Protein AF-A0AAW2SJV5-F1 (afdb_monomer_lite)

Secondary structure (DSSP, 8-state):
----------------------------PEEEEE-TTS-SSBSSHHHHHHTSPTT--S-EEEEE-SEEEE--EEE-TT--SEEEE-S-TTTEEEEE---SSTTTS-SEEE-SSS-EEES-EEEE---SSSB--SEEE-STTEEEES-EEE-SBS-EEE-SS-EEEES-EEESSS---SSS-----SSEEES-------TT------B-S------SEEE---SSS------B-------------

Foldseek 3Di:
DDDDDDPPPPPPPPDPPPPPPPPPDPQDAAEFEAPCVPPTNHPAPQVVLVPQDFQDDGQHEYEYEFDEHAAQEENDQRRANYEYEYPAAVRAEQEYADFDDLVPQESYEYNHANYEYERYEFEHPNDPDGAHERYEYAYAHYEYENHEQEYAHNRYHDDHYDYYYYNYHYEYAEACDEAEEYAYPDDEHENRADDDDDPPDPDGYEYDNHDYDNPPHYDPDYNDDDPPDDDHPDDDDDPDPPDDD

Structure (mmCIF, N/CA/C/O backbone):
data_AF-A0AAW2SJV5-F1
#
_entry.id   AF-A0AAW2SJV5-F1
#
loop_
_atom_site.group_PDB
_atom_site.id
_atom_site.type_symbol
_atom_site.label_atom_id
_atom_site.label_alt_id
_atom_site.label_comp_id
_atom_site.label_asym_id
_atom_site.label_entity_id
_atom_site.label_seq_id
_atom_site.pdbx_PDB_ins_code
_atom_site.Cartn_x
_atom_site.Cartn_y
_atom_site.Cartn_z
_atom_site.occupancy
_atom_site.B_iso_or_equiv
_atom_site.auth_seq_id
_atom_site.auth_comp_id
_atom_site.auth_asym_id
_atom_site.auth_atom_id
_atom_site.pdbx_PDB_model_num
ATOM 1 N N . MET A 1 1 ? -56.782 -63.439 39.443 1.00 37.75 1 MET A N 1
ATOM 2 C CA . MET A 1 1 ? -56.659 -64.140 38.142 1.00 37.75 1 MET A CA 1
ATOM 3 C C . MET A 1 1 ? -57.902 -63.738 37.358 1.00 37.75 1 MET A C 1
ATOM 5 O O . MET A 1 1 ? -58.973 -63.973 37.881 1.00 37.75 1 MET A O 1
ATOM 9 N N . VAL A 1 2 ? -57.897 -63.020 36.238 1.00 34.94 2 VAL A N 1
ATOM 10 C CA . VAL A 1 2 ? -56.935 -62.831 35.143 1.00 34.94 2 VAL A CA 1
ATOM 11 C C . VAL A 1 2 ? -57.114 -61.409 34.558 1.00 34.94 2 VAL A C 1
ATOM 13 O O . VAL A 1 2 ? -58.190 -60.832 34.660 1.00 34.94 2 VAL A O 1
ATOM 16 N N . LEU A 1 3 ? -56.002 -60.902 34.009 1.00 35.53 3 LEU A N 1
ATOM 17 C CA . LEU A 1 3 ? -55.722 -59.774 33.097 1.00 35.53 3 LEU A CA 1
ATOM 18 C C . LEU A 1 3 ? -56.911 -59.183 32.309 1.00 35.53 3 LEU A C 1
ATOM 20 O O . LEU A 1 3 ? -57.736 -59.928 31.801 1.00 35.53 3 LEU A O 1
ATOM 24 N N . GLY A 1 4 ? -57.012 -57.858 32.144 1.00 34.81 4 GLY A N 1
ATOM 25 C CA . GLY A 1 4 ? -56.318 -57.057 31.107 1.00 34.81 4 GLY A CA 1
ATOM 26 C C . GLY A 1 4 ? -57.398 -56.497 30.154 1.00 34.81 4 GLY A C 1
ATOM 27 O O . GLY A 1 4 ? -58.439 -57.115 30.016 1.00 34.81 4 GLY A O 1
ATOM 28 N N . CYS A 1 5 ? -57.338 -55.349 29.486 1.00 41.97 5 CYS A N 1
ATOM 29 C CA . CYS A 1 5 ? -56.265 -54.460 29.084 1.00 41.97 5 CYS A CA 1
ATOM 30 C C . CYS A 1 5 ? -56.943 -53.104 28.772 1.00 41.97 5 CYS A C 1
ATOM 32 O O . CYS A 1 5 ? -57.784 -53.028 27.878 1.00 41.97 5 CYS A O 1
ATOM 34 N N . GLY A 1 6 ? -56.647 -52.053 29.540 1.00 39.78 6 GLY A N 1
ATOM 35 C CA . GLY A 1 6 ? -57.083 -50.691 29.227 1.00 39.78 6 GLY A CA 1
ATOM 36 C C . GLY A 1 6 ? -56.078 -50.059 28.273 1.00 39.78 6 GLY A C 1
ATOM 37 O O . GLY A 1 6 ? -54.976 -49.712 28.690 1.00 39.78 6 GLY A O 1
ATOM 38 N N . ILE A 1 7 ? -56.431 -49.940 26.995 1.00 46.53 7 ILE A N 1
ATOM 39 C CA . ILE A 1 7 ? -55.611 -49.235 26.007 1.00 46.53 7 ILE A CA 1
ATOM 40 C C . ILE A 1 7 ? -55.822 -47.734 26.229 1.00 46.53 7 ILE A C 1
ATOM 42 O O . ILE A 1 7 ? -56.794 -47.148 25.759 1.00 46.53 7 ILE A O 1
ATOM 46 N N . ILE A 1 8 ? -54.913 -47.114 26.980 1.00 45.34 8 ILE A N 1
ATOM 47 C CA . ILE A 1 8 ? -54.769 -45.659 27.024 1.00 45.34 8 ILE A CA 1
ATOM 48 C C . ILE A 1 8 ? -54.078 -45.261 25.719 1.00 45.34 8 ILE A C 1
ATOM 50 O O . ILE A 1 8 ? -52.882 -45.482 25.539 1.00 45.34 8 ILE A O 1
ATOM 54 N N . ILE A 1 9 ? -54.849 -44.711 24.782 1.00 45.12 9 ILE A N 1
ATOM 55 C CA . ILE A 1 9 ? -54.318 -44.087 23.569 1.00 45.12 9 ILE A CA 1
ATOM 56 C C . ILE A 1 9 ? -53.661 -42.771 24.001 1.00 45.12 9 ILE A C 1
ATOM 58 O O . ILE A 1 9 ? -54.317 -41.737 24.112 1.00 45.12 9 ILE A O 1
ATOM 62 N N . SER A 1 10 ? -52.361 -42.818 24.292 1.00 45.44 10 SER A N 1
ATOM 63 C CA . SER A 1 10 ? -51.537 -41.618 24.445 1.00 45.44 10 SER A CA 1
ATOM 64 C C . SER A 1 10 ? -51.398 -40.940 23.085 1.00 45.44 10 SER A C 1
ATOM 66 O O . SER A 1 10 ? -50.632 -41.378 22.229 1.00 45.44 10 SER A O 1
ATOM 68 N N . VAL A 1 11 ? -52.147 -39.858 22.886 1.00 47.06 11 VAL A N 1
ATOM 69 C CA . VAL A 1 11 ? -51.958 -38.932 21.768 1.00 47.06 11 VAL A CA 1
ATOM 70 C C . VAL A 1 11 ? -50.676 -38.143 22.037 1.00 47.06 11 VAL A C 1
ATOM 72 O O . VAL A 1 11 ? -50.677 -37.157 22.771 1.00 47.06 11 VAL A O 1
ATOM 75 N N . ILE A 1 12 ? -49.557 -38.604 21.478 1.00 52.00 12 ILE A N 1
ATOM 76 C CA . ILE A 1 12 ? -48.306 -37.842 21.455 1.00 52.00 12 ILE A CA 1
ATOM 77 C C . ILE A 1 12 ? -48.473 -36.747 20.399 1.00 52.00 12 ILE A C 1
ATOM 79 O O . ILE A 1 12 ? -48.355 -36.992 19.199 1.00 52.00 12 ILE A O 1
ATOM 83 N N . LEU A 1 13 ? -48.786 -35.533 20.853 1.00 45.81 13 LEU A N 1
ATOM 84 C CA . LEU A 1 13 ? -48.721 -34.327 20.034 1.00 45.81 13 LEU A CA 1
ATOM 85 C C . LEU A 1 13 ? -47.242 -34.031 19.756 1.00 45.81 13 LEU A C 1
ATOM 87 O O . LEU A 1 13 ? -46.521 -33.516 20.610 1.00 45.81 13 LEU A O 1
ATOM 91 N N . LEU A 1 14 ? -46.776 -34.400 18.563 1.00 47.31 14 LEU A N 1
ATOM 92 C CA . LEU A 1 14 ? -45.450 -34.036 18.078 1.00 47.31 14 LEU A CA 1
ATOM 93 C C . LEU A 1 14 ? -45.471 -32.538 17.735 1.00 47.31 14 LEU A C 1
ATOM 95 O O . LEU A 1 14 ? -45.872 -32.141 16.643 1.00 47.31 14 LEU A O 1
ATOM 99 N N . ALA A 1 15 ? -45.092 -31.688 18.688 1.00 51.38 15 ALA A N 1
ATOM 100 C CA . ALA A 1 15 ? -44.845 -30.280 18.413 1.00 51.38 15 ALA A CA 1
ATOM 101 C C . ALA A 1 15 ? -43.591 -30.180 17.532 1.00 51.38 15 ALA A C 1
ATOM 103 O O . ALA A 1 15 ? -42.469 -30.379 17.997 1.00 51.38 15 ALA A O 1
ATOM 104 N N . SER A 1 16 ? -43.780 -29.906 16.242 1.00 55.41 16 SER A N 1
ATOM 105 C CA . SER A 1 16 ? -42.689 -29.574 15.333 1.00 55.41 16 SER A CA 1
ATOM 106 C C . SER A 1 16 ? -42.078 -28.243 15.769 1.00 55.41 16 SER A C 1
ATOM 108 O O . SER A 1 16 ? -42.626 -27.175 15.493 1.00 55.41 16 SER A O 1
ATOM 110 N N . VAL A 1 17 ? -40.945 -28.304 16.467 1.00 56.34 17 VAL A N 1
ATOM 111 C CA . VAL A 1 17 ? -40.096 -27.138 16.700 1.00 56.34 17 VAL A CA 1
ATOM 112 C C . VAL A 1 17 ? -39.496 -26.758 15.350 1.00 56.34 17 VAL A C 1
ATOM 114 O O . VAL A 1 17 ? -38.538 -27.371 14.884 1.00 56.34 17 VAL A O 1
ATOM 117 N N . LEU A 1 18 ? -40.077 -25.749 14.701 1.00 48.81 18 LEU A N 1
ATOM 118 C CA . LEU A 1 18 ? -39.378 -24.987 13.675 1.00 48.81 18 LEU A CA 1
ATOM 119 C C . LEU A 1 18 ? -38.275 -24.214 14.397 1.00 48.81 18 LEU A C 1
ATOM 121 O O . LEU A 1 18 ? -38.478 -23.094 14.863 1.00 48.81 18 LEU A O 1
ATOM 125 N N . ALA A 1 19 ? -37.107 -24.838 14.528 1.00 50.97 19 ALA A N 1
ATOM 126 C CA . ALA A 1 19 ? -35.887 -24.094 14.758 1.00 50.97 19 ALA A CA 1
ATOM 127 C C . ALA A 1 19 ? -35.700 -23.217 13.518 1.00 50.97 19 ALA A C 1
ATOM 129 O O . ALA A 1 19 ? -35.284 -23.692 12.461 1.00 50.97 19 ALA A O 1
ATOM 130 N N . ALA A 1 20 ? -36.072 -21.943 13.632 1.00 48.91 20 ALA A N 1
ATOM 131 C CA . ALA A 1 20 ? -35.577 -20.922 12.735 1.00 48.91 20 ALA A CA 1
ATOM 132 C C . ALA A 1 20 ? -34.058 -20.920 12.916 1.00 48.91 20 ALA A C 1
ATOM 134 O O . ALA A 1 20 ? -33.530 -20.323 13.853 1.00 48.91 20 ALA A O 1
ATOM 135 N N . GLY A 1 21 ? -33.367 -21.684 12.070 1.00 43.72 21 GLY A N 1
ATOM 136 C CA . GLY A 1 21 ? -31.932 -21.586 11.915 1.00 43.72 21 GLY A CA 1
ATOM 137 C C . GLY A 1 21 ? -31.645 -20.151 11.519 1.00 43.72 21 GLY A C 1
ATOM 138 O O . GLY A 1 21 ? -31.869 -19.761 10.374 1.00 43.72 21 GLY A O 1
ATOM 139 N N . GLY A 1 22 ? -31.220 -19.350 12.493 1.00 43.69 22 GLY A N 1
ATOM 140 C CA . GLY A 1 22 ? -30.603 -18.066 12.240 1.00 43.69 22 GLY A CA 1
ATOM 141 C C . GLY A 1 22 ? -29.347 -18.337 11.434 1.00 43.69 22 GLY A C 1
ATOM 142 O O . GLY A 1 22 ? -28.299 -18.632 11.998 1.00 43.69 22 GLY A O 1
ATOM 143 N N . GLY A 1 23 ? -29.470 -18.276 10.110 1.00 42.12 23 GLY A N 1
ATOM 144 C CA . GLY A 1 23 ? -28.345 -18.132 9.203 1.00 42.12 23 GLY A CA 1
ATOM 145 C C . GLY A 1 23 ? -27.742 -16.751 9.414 1.00 42.12 23 GLY A C 1
ATOM 146 O O . GLY A 1 23 ? -27.967 -15.842 8.622 1.00 42.12 23 GLY A O 1
ATOM 147 N N . ALA A 1 24 ? -27.034 -16.581 10.523 1.00 53.72 24 ALA A N 1
ATOM 148 C CA . ALA A 1 24 ? -26.094 -15.501 10.702 1.00 53.72 24 ALA A CA 1
ATOM 149 C C . ALA A 1 24 ? -24.725 -16.054 10.324 1.00 53.72 24 ALA A C 1
ATOM 151 O O . ALA A 1 24 ? -24.052 -16.648 11.155 1.00 53.72 24 ALA A O 1
ATOM 152 N N . ASP A 1 25 ? -24.332 -15.861 9.070 1.00 48.41 25 ASP A N 1
ATOM 153 C CA . ASP A 1 25 ? -22.935 -15.531 8.815 1.00 48.41 25 ASP A CA 1
ATOM 154 C C . ASP A 1 25 ? -22.821 -14.671 7.555 1.00 48.41 25 ASP A C 1
ATOM 156 O O . ASP A 1 25 ? -22.434 -15.099 6.470 1.00 48.41 25 ASP A O 1
ATOM 160 N N . SER A 1 26 ? -23.241 -13.415 7.691 1.00 51.47 26 SER A N 1
ATOM 161 C CA . SER A 1 26 ? -22.604 -12.363 6.913 1.00 51.47 26 SER A CA 1
ATOM 162 C C . SER A 1 26 ? -21.323 -12.050 7.669 1.00 51.47 26 SER A C 1
ATOM 164 O O . SER A 1 26 ? -21.390 -11.290 8.638 1.00 51.47 26 SER A O 1
ATOM 166 N N . SER A 1 27 ? -20.204 -12.656 7.259 1.00 59.97 27 SER A N 1
ATOM 167 C CA . SER A 1 27 ? -18.873 -12.438 7.836 1.00 59.97 27 SER A CA 1
ATOM 168 C C . SER A 1 27 ? -18.599 -10.934 7.907 1.00 59.97 27 SER A C 1
ATOM 170 O O . SER A 1 27 ? -18.229 -10.290 6.918 1.00 59.97 27 SER A O 1
ATOM 172 N N . THR A 1 28 ? -18.893 -10.330 9.051 1.00 79.56 28 THR A N 1
ATOM 173 C CA . THR A 1 28 ? -18.802 -8.885 9.210 1.00 79.56 28 THR A CA 1
ATOM 174 C C . THR A 1 28 ? -17.350 -8.606 9.525 1.00 79.56 28 THR A C 1
ATOM 176 O O . THR A 1 28 ? -16.847 -9.060 10.547 1.00 79.56 28 THR A O 1
ATOM 179 N N . ALA A 1 29 ? -16.656 -7.927 8.613 1.00 85.94 29 ALA A N 1
ATOM 180 C CA . ALA A 1 29 ? -15.250 -7.615 8.808 1.00 85.94 29 ALA A CA 1
ATOM 181 C C . ALA A 1 29 ? -15.039 -6.857 10.131 1.00 85.94 29 ALA A C 1
ATOM 183 O O . ALA A 1 29 ? -15.807 -5.948 10.460 1.00 85.94 29 ALA A O 1
ATOM 184 N N . ILE A 1 30 ? -13.987 -7.213 10.867 1.00 96.12 30 ILE A N 1
ATOM 185 C CA . ILE A 1 30 ? -13.585 -6.539 12.103 1.00 96.12 30 ILE A CA 1
ATOM 186 C C . ILE A 1 30 ? -13.024 -5.168 11.723 1.00 96.12 30 ILE A C 1
ATOM 188 O O . ILE A 1 30 ? -12.028 -5.077 11.007 1.00 96.12 30 ILE A O 1
ATOM 192 N N . LEU A 1 31 ? -13.674 -4.096 12.177 1.00 97.69 31 LEU A N 1
ATOM 193 C CA . LEU A 1 31 ? -13.255 -2.723 11.903 1.00 97.69 31 LEU A CA 1
ATOM 194 C C . LEU A 1 31 ? -12.175 -2.279 12.896 1.00 97.69 31 LEU A C 1
ATOM 196 O O . LEU A 1 31 ? -12.384 -2.358 14.102 1.00 97.69 31 LEU A O 1
ATOM 200 N N . ILE A 1 32 ? -11.071 -1.746 12.373 1.00 98.44 32 ILE A N 1
ATOM 201 C CA . ILE A 1 32 ? -10.038 -1.033 13.132 1.00 98.44 32 ILE A CA 1
ATOM 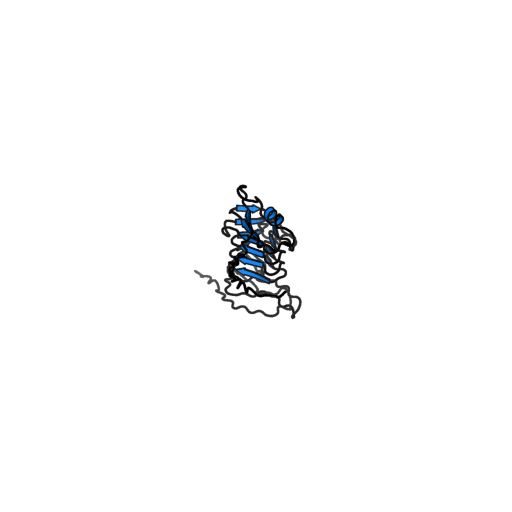202 C C . ILE A 1 32 ? -9.905 0.374 12.547 1.00 98.44 32 ILE A C 1
ATOM 204 O O . ILE A 1 32 ? -9.686 0.532 11.344 1.00 98.44 32 ILE A O 1
ATOM 208 N N . GLU A 1 33 ? -10.020 1.412 13.367 1.00 98.50 33 GLU A N 1
ATOM 209 C CA . GLU A 1 33 ? -9.877 2.803 12.945 1.00 98.50 33 GLU A CA 1
ATOM 210 C C . GLU A 1 33 ? -8.488 3.367 13.282 1.00 98.50 33 GLU A C 1
ATOM 212 O O . GLU A 1 33 ? -8.051 3.382 14.431 1.00 98.50 33 GLU A O 1
ATOM 217 N N . VAL A 1 34 ? -7.810 3.914 12.271 1.00 98.62 34 VAL A N 1
ATOM 218 C CA . VAL A 1 34 ? -6.545 4.640 12.425 1.00 98.62 34 VAL A CA 1
ATOM 219 C C . VAL A 1 34 ? -6.785 6.136 12.262 1.00 98.62 34 VAL A C 1
ATOM 221 O O . VAL A 1 34 ? -7.261 6.601 11.219 1.00 98.62 34 VAL A O 1
ATOM 224 N N . ASN A 1 35 ? -6.421 6.907 13.285 1.00 97.88 35 ASN A N 1
ATOM 225 C CA . ASN A 1 35 ? -6.592 8.352 13.324 1.00 97.88 35 ASN A CA 1
ATOM 226 C C . ASN A 1 35 ? -5.460 9.036 14.111 1.00 97.88 35 ASN A C 1
ATOM 228 O O . ASN A 1 35 ? -5.382 8.930 15.335 1.00 97.88 35 ASN A O 1
ATOM 232 N N . GLN A 1 36 ? -4.624 9.827 13.425 1.00 95.19 36 GLN A N 1
ATOM 233 C CA . GLN A 1 36 ? -3.484 10.531 14.040 1.00 95.19 36 GLN A CA 1
ATOM 234 C C . GLN A 1 36 ? -3.888 11.504 15.165 1.00 95.19 36 GLN A C 1
ATOM 236 O O . GLN A 1 36 ? -3.075 11.782 16.044 1.00 95.19 36 GLN A O 1
ATOM 241 N N . SER A 1 37 ? -5.137 11.994 15.179 1.00 95.12 37 SER A N 1
ATOM 242 C CA . SER A 1 37 ? -5.648 12.861 16.258 1.00 95.12 37 SER A CA 1
ATOM 243 C C . SER A 1 37 ? -5.919 12.119 17.574 1.00 95.12 37 SER A C 1
ATOM 245 O O . SER A 1 37 ? -6.095 12.759 18.607 1.00 95.12 37 SER A O 1
ATOM 247 N N . GLY A 1 38 ? -5.919 10.780 17.562 1.00 91.12 38 GLY A N 1
ATOM 248 C CA . GLY A 1 38 ? -6.182 9.943 18.735 1.00 91.12 38 GLY A CA 1
ATOM 249 C C . GLY A 1 38 ? -7.652 9.600 18.977 1.00 91.12 38 GLY A C 1
ATOM 250 O O . GLY A 1 38 ? -7.942 8.961 19.976 1.00 91.12 38 GLY A O 1
ATOM 251 N N . ASN A 1 39 ? -8.559 9.981 18.073 1.00 93.62 39 ASN A N 1
ATOM 252 C CA . ASN A 1 39 ? -9.988 9.646 18.152 1.00 93.62 39 ASN A CA 1
ATOM 253 C C . ASN A 1 39 ? -10.343 8.319 17.442 1.00 93.62 39 ASN A C 1
ATOM 255 O O . ASN A 1 39 ? -11.464 8.169 16.973 1.00 93.62 39 ASN A O 1
ATOM 259 N N . GLY A 1 40 ? -9.379 7.408 17.294 1.00 95.50 40 GLY A N 1
ATOM 260 C CA . GLY A 1 40 ? -9.553 6.067 16.722 1.00 95.50 40 GLY A CA 1
ATOM 261 C C . GLY A 1 40 ? -8.791 5.037 17.558 1.00 95.50 40 GLY A C 1
ATOM 262 O O . GLY A 1 40 ? -8.144 5.414 18.536 1.00 95.50 40 GLY A O 1
ATOM 263 N N . ASP A 1 41 ? -8.835 3.766 17.167 1.00 98.44 41 ASP A N 1
ATOM 264 C CA . ASP A 1 41 ? -8.193 2.664 17.900 1.00 98.44 41 ASP A CA 1
ATOM 265 C C . ASP A 1 41 ? -6.662 2.802 17.924 1.00 98.44 41 ASP A C 1
ATOM 267 O O . ASP A 1 41 ? -6.018 2.552 18.942 1.00 98.44 41 ASP A O 1
ATOM 271 N N . TYR A 1 42 ? -6.078 3.269 16.814 1.00 98.62 42 TYR A N 1
ATOM 272 C CA . TYR A 1 42 ? -4.637 3.497 16.683 1.00 98.62 42 TYR A CA 1
ATOM 273 C C . TYR A 1 42 ? -4.326 4.868 16.080 1.00 98.62 42 TYR A C 1
ATOM 275 O O . TYR A 1 42 ? -5.090 5.428 15.294 1.00 98.62 42 TYR A O 1
ATOM 283 N N . ARG A 1 43 ? -3.150 5.417 16.408 1.00 98.12 43 ARG A N 1
ATOM 284 C CA . ARG A 1 43 ? -2.632 6.649 15.774 1.00 98.12 43 ARG A CA 1
ATOM 285 C C . ARG A 1 43 ? -1.774 6.377 14.542 1.00 98.12 43 ARG A C 1
ATOM 287 O O . ARG A 1 43 ? -1.662 7.252 13.685 1.00 98.12 43 ARG A O 1
ATOM 294 N N . LYS A 1 44 ? -1.160 5.197 14.488 1.00 98.50 44 LYS A N 1
ATOM 295 C CA . LYS A 1 44 ? -0.249 4.746 13.437 1.00 98.50 44 LYS A CA 1
ATOM 296 C C . LYS A 1 44 ? -0.859 3.586 12.670 1.00 98.50 44 LYS A C 1
ATOM 298 O O . LYS A 1 44 ? -1.624 2.803 13.233 1.00 98.50 44 LYS A O 1
ATOM 303 N N . ILE A 1 45 ? -0.502 3.478 11.397 1.00 98.75 45 ILE A N 1
ATOM 304 C CA . ILE A 1 45 ? -0.973 2.385 10.543 1.00 98.75 45 ILE A CA 1
ATOM 305 C C . ILE A 1 45 ? -0.253 1.088 10.910 1.00 98.75 45 ILE A C 1
ATOM 307 O O . ILE A 1 45 ? -0.903 0.045 10.977 1.00 98.75 45 ILE A O 1
ATOM 311 N N . GLN A 1 46 ? 1.058 1.148 11.172 1.00 98.81 46 GLN A N 1
ATOM 312 C CA . GLN A 1 46 ? 1.814 -0.056 11.520 1.00 98.81 46 GLN A CA 1
ATOM 313 C C . GLN A 1 46 ? 1.295 -0.686 12.818 1.00 98.81 46 GLN A C 1
ATOM 315 O O . GLN A 1 46 ? 1.058 -1.886 12.837 1.00 98.81 46 GLN A O 1
ATOM 320 N N . ASP A 1 47 ? 0.997 0.117 13.845 1.00 98.75 47 ASP A N 1
ATOM 321 C CA . ASP A 1 47 ? 0.463 -0.386 15.120 1.00 98.75 47 ASP A CA 1
ATOM 322 C C . ASP A 1 47 ? -0.869 -1.151 14.930 1.00 98.75 47 ASP A C 1
ATOM 324 O O . ASP A 1 47 ? -1.095 -2.178 15.568 1.00 98.75 47 ASP A O 1
ATOM 328 N N . ALA A 1 48 ? -1.734 -0.695 14.015 1.00 98.75 48 ALA A N 1
ATOM 329 C CA . ALA A 1 48 ? -2.995 -1.372 13.696 1.00 98.75 48 ALA A CA 1
ATOM 330 C C . ALA A 1 48 ? -2.786 -2.713 12.971 1.00 98.75 48 ALA A C 1
ATOM 332 O O . ALA A 1 48 ? -3.509 -3.673 13.222 1.00 98.75 48 ALA A O 1
ATOM 333 N N . ILE A 1 49 ? -1.791 -2.796 12.084 1.00 98.81 49 ILE A N 1
ATOM 334 C CA . ILE A 1 49 ? -1.392 -4.053 11.430 1.00 98.81 49 ILE A CA 1
ATOM 335 C C . ILE A 1 49 ? -0.747 -4.998 12.452 1.00 98.81 49 ILE A C 1
ATOM 337 O O . ILE A 1 49 ? -0.984 -6.209 12.439 1.00 98.81 49 ILE A O 1
ATOM 341 N N . ASP A 1 50 ? 0.061 -4.455 13.359 1.00 98.69 50 ASP A N 1
ATOM 342 C CA . ASP A 1 50 ? 0.763 -5.213 14.388 1.00 98.69 50 ASP A CA 1
ATOM 343 C C . ASP A 1 50 ? -0.204 -5.867 15.377 1.00 98.69 50 ASP A C 1
ATOM 345 O O . ASP A 1 50 ? 0.043 -6.999 15.797 1.00 98.69 50 ASP A O 1
ATOM 349 N N . ALA A 1 51 ? -1.339 -5.220 15.641 1.00 98.31 51 ALA A N 1
ATOM 350 C CA . ALA A 1 51 ? -2.410 -5.736 16.486 1.00 98.31 51 ALA A CA 1
ATOM 351 C C . ALA A 1 51 ? -3.208 -6.905 15.886 1.00 98.31 51 ALA A C 1
ATOM 353 O O . ALA A 1 51 ? -3.847 -7.645 16.635 1.00 98.31 51 ALA A O 1
ATOM 354 N N . VAL A 1 52 ? -3.183 -7.095 14.561 1.00 98.38 52 VAL A N 1
ATOM 355 C CA . VAL A 1 52 ? -3.817 -8.266 13.937 1.00 98.38 52 VAL A CA 1
ATOM 356 C C . VAL A 1 52 ? -3.067 -9.533 14.373 1.00 98.38 52 VAL A C 1
ATOM 358 O O . VAL A 1 52 ? -1.837 -9.564 14.247 1.00 98.38 52 VAL A O 1
ATOM 361 N N . PRO A 1 53 ? -3.758 -10.580 14.868 1.00 97.56 53 PRO A N 1
ATOM 362 C CA . PRO A 1 53 ? -3.109 -11.816 15.296 1.00 97.56 53 PRO A CA 1
ATOM 363 C C . PRO A 1 53 ? -2.327 -12.501 14.169 1.00 97.56 53 PRO A C 1
ATOM 365 O O . PRO A 1 53 ? -2.713 -12.457 13.002 1.00 97.56 53 PRO A O 1
ATOM 368 N N . SER A 1 54 ? -1.241 -13.186 14.522 1.00 97.44 54 SER A N 1
ATOM 369 C CA . SER A 1 54 ? -0.557 -14.099 13.601 1.00 97.44 54 SER A CA 1
ATOM 370 C C . SER A 1 54 ? -1.473 -15.250 13.175 1.00 97.44 54 SER A C 1
ATOM 372 O O . SER A 1 54 ? -2.273 -15.745 13.966 1.00 97.44 54 SER A O 1
ATOM 374 N N . ASN A 1 55 ? -1.304 -15.714 11.938 1.00 96.38 55 ASN A N 1
ATOM 375 C CA . ASN A 1 55 ? -2.150 -16.701 11.260 1.00 96.38 55 ASN A CA 1
ATOM 376 C C . ASN A 1 55 ? -3.634 -16.307 11.223 1.00 96.38 55 ASN A C 1
ATOM 378 O O . ASN A 1 55 ? -4.508 -17.161 11.357 1.00 96.38 55 ASN A O 1
ATOM 382 N N . ASN A 1 56 ? -3.903 -15.009 11.056 1.00 97.06 56 ASN A N 1
ATOM 383 C CA . ASN A 1 56 ? -5.253 -14.465 10.999 1.00 97.06 56 ASN A CA 1
ATOM 384 C C . ASN A 1 56 ? -6.134 -15.192 9.966 1.00 97.06 56 ASN A C 1
ATOM 386 O O . ASN A 1 56 ? -5.698 -15.467 8.850 1.00 97.06 56 ASN A O 1
ATOM 390 N N . SER A 1 57 ? -7.390 -15.445 10.322 1.00 95.69 57 SER A N 1
ATOM 391 C CA . SER A 1 57 ? -8.417 -15.987 9.421 1.00 95.69 57 SER A CA 1
ATOM 392 C C . SER A 1 57 ? -9.642 -15.083 9.299 1.00 95.69 57 SER A C 1
ATOM 394 O O . SER A 1 57 ? -10.515 -15.354 8.478 1.00 95.69 57 SER A O 1
ATOM 396 N N . ASP A 1 58 ? -9.707 -14.011 10.091 1.00 96.44 58 ASP A N 1
ATOM 397 C CA . ASP A 1 58 ? -10.821 -13.070 10.084 1.00 96.44 58 ASP A CA 1
ATOM 398 C C . ASP A 1 58 ? -10.601 -11.972 9.043 1.00 96.44 58 ASP A C 1
ATOM 400 O O . ASP A 1 58 ? -9.482 -11.521 8.800 1.00 96.44 58 ASP A O 1
ATOM 404 N N . HIS A 1 59 ? -11.675 -11.468 8.442 1.00 96.38 59 HIS A N 1
ATOM 405 C CA . HIS A 1 59 ? -11.568 -10.293 7.583 1.00 96.38 59 HIS A CA 1
ATOM 406 C C . HIS A 1 59 ? -11.352 -9.041 8.436 1.00 96.38 59 HIS A C 1
ATOM 408 O O . HIS A 1 59 ? -12.271 -8.591 9.117 1.00 96.38 59 HIS A O 1
ATOM 414 N N . ILE A 1 60 ? -10.161 -8.446 8.367 1.00 98.44 60 ILE A N 1
ATOM 415 C CA . 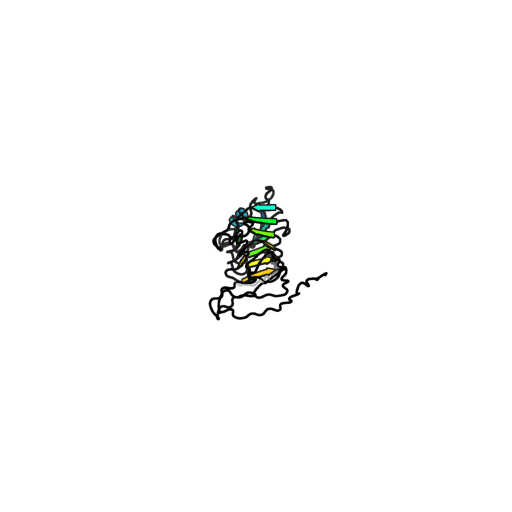ILE A 1 60 ? -9.840 -7.210 9.090 1.00 98.44 60 ILE A CA 1
ATOM 416 C C . ILE A 1 60 ? -9.975 -6.023 8.144 1.00 98.44 60 ILE A C 1
ATOM 418 O O . ILE A 1 60 ? -9.343 -5.973 7.088 1.00 98.44 60 ILE A O 1
ATOM 422 N N . PHE A 1 61 ? -10.770 -5.033 8.528 1.00 98.44 61 PHE A N 1
ATOM 423 C CA . PHE A 1 61 ? -10.943 -3.790 7.794 1.00 98.44 61 PHE A CA 1
ATOM 424 C C . PHE A 1 61 ? -10.319 -2.626 8.567 1.00 98.44 61 PHE A C 1
ATOM 426 O O . PHE A 1 61 ? -10.898 -2.111 9.519 1.00 98.44 61 PHE A O 1
ATOM 433 N N . ILE A 1 62 ? -9.144 -2.177 8.133 1.00 98.69 62 ILE A N 1
ATOM 434 C CA . ILE A 1 62 ? -8.431 -1.043 8.722 1.00 98.69 62 ILE A CA 1
ATOM 435 C C . ILE A 1 62 ? -8.829 0.239 7.978 1.00 98.69 62 ILE A C 1
ATOM 437 O O . ILE A 1 62 ? -8.424 0.465 6.833 1.00 98.69 62 ILE A O 1
ATOM 441 N N . LEU A 1 63 ? -9.625 1.094 8.621 1.00 98.50 63 LEU A N 1
ATOM 442 C CA . LEU A 1 63 ? -10.038 2.398 8.106 1.00 98.50 63 LEU A CA 1
ATOM 443 C C . LEU A 1 63 ? -9.056 3.489 8.540 1.00 98.50 63 LEU A C 1
ATOM 445 O O . LEU A 1 63 ? -8.984 3.851 9.710 1.00 98.50 63 LEU A O 1
ATOM 449 N N . VAL A 1 64 ? -8.362 4.090 7.579 1.00 98.69 64 VAL A N 1
ATOM 450 C CA . VAL A 1 64 ? -7.376 5.147 7.815 1.00 98.69 64 VAL A CA 1
ATOM 451 C C . VAL A 1 64 ? -7.977 6.516 7.504 1.00 98.69 64 VAL A C 1
ATOM 453 O O . VAL A 1 64 ? -8.302 6.838 6.350 1.00 98.69 64 VAL A O 1
ATOM 456 N N . LYS A 1 65 ? -8.108 7.362 8.529 1.00 98.12 65 LYS A N 1
ATOM 457 C CA . LYS A 1 65 ? -8.612 8.735 8.375 1.00 98.12 65 LYS A CA 1
ATOM 458 C C . LYS A 1 65 ? -7.665 9.602 7.531 1.00 98.12 65 LYS A C 1
ATOM 460 O O . LYS A 1 65 ? -6.479 9.283 7.417 1.00 98.12 65 LYS A O 1
ATOM 465 N N . PRO A 1 66 ? -8.167 10.700 6.928 1.00 98.25 66 PRO A N 1
ATOM 466 C CA . PRO A 1 66 ? -7.332 11.666 6.218 1.00 98.25 66 PRO A CA 1
ATOM 467 C C . PRO A 1 66 ? -6.117 12.107 7.038 1.00 98.25 66 PRO A C 1
ATOM 469 O O . PRO A 1 66 ? -6.254 12.424 8.216 1.00 98.25 66 PRO A O 1
ATOM 472 N N . GLY A 1 67 ? -4.952 12.157 6.404 1.00 97.50 67 GLY A N 1
ATOM 473 C CA . GLY A 1 67 ? -3.693 12.479 7.062 1.00 97.50 67 GLY A CA 1
ATOM 474 C C . GLY A 1 67 ? -2.479 12.134 6.206 1.00 97.50 67 GLY A C 1
ATOM 475 O O . GLY A 1 67 ? -2.595 11.476 5.164 1.00 97.50 67 GLY A O 1
ATOM 476 N N . VAL A 1 68 ? -1.317 12.594 6.668 1.00 98.06 68 VAL A N 1
ATOM 477 C CA . VAL A 1 68 ? -0.007 12.222 6.125 1.00 98.06 68 VAL A CA 1
ATOM 478 C C . VAL A 1 68 ? 0.696 11.361 7.168 1.00 98.06 68 VAL A C 1
ATOM 480 O O . VAL A 1 68 ? 1.100 11.834 8.231 1.00 98.06 68 VAL A O 1
ATOM 483 N N . TYR A 1 69 ? 0.833 10.085 6.846 1.00 98.38 69 TYR A N 1
ATOM 484 C CA . TYR A 1 69 ? 1.408 9.046 7.684 1.00 98.38 69 TYR A CA 1
ATOM 485 C C . TYR A 1 69 ? 2.851 8.825 7.242 1.00 98.38 69 TYR A C 1
ATOM 487 O O . TYR A 1 69 ? 3.108 8.199 6.212 1.00 98.38 69 TYR A O 1
ATOM 495 N N . LYS A 1 70 ? 3.800 9.405 7.986 1.00 98.38 70 LYS A N 1
ATOM 496 C CA . LYS A 1 70 ? 5.235 9.231 7.732 1.00 98.38 70 LYS A CA 1
ATOM 497 C C . LYS A 1 70 ? 5.726 7.949 8.406 1.00 98.38 70 LYS A C 1
ATOM 499 O O . LYS A 1 70 ? 6.266 7.996 9.508 1.00 98.38 70 LYS A O 1
ATOM 504 N N . GLU A 1 71 ? 5.481 6.817 7.759 1.00 98.06 71 GLU A N 1
ATOM 505 C CA . GLU A 1 71 ? 5.711 5.471 8.292 1.00 98.06 71 GLU A CA 1
ATOM 506 C C . GLU A 1 71 ? 6.248 4.549 7.188 1.00 98.06 71 GLU A C 1
ATOM 508 O O . GLU A 1 71 ? 5.826 4.660 6.034 1.00 98.06 71 GLU A O 1
ATOM 513 N N . LYS A 1 72 ? 7.139 3.615 7.547 1.00 97.44 72 LYS A N 1
ATOM 514 C CA . LYS A 1 72 ? 7.386 2.418 6.732 1.00 97.44 72 LYS A CA 1
ATOM 515 C C . LYS A 1 72 ? 6.399 1.347 7.157 1.00 97.44 72 LYS A C 1
ATOM 517 O O . LYS A 1 72 ? 6.326 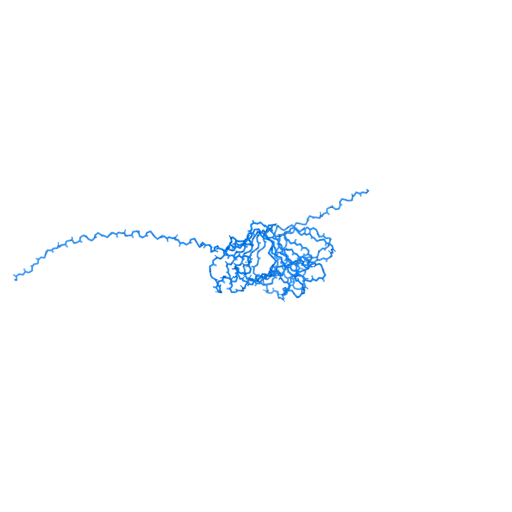1.035 8.342 1.00 97.44 72 LYS A O 1
ATOM 522 N N . ILE A 1 73 ? 5.673 0.800 6.192 1.00 98.69 73 ILE A N 1
ATOM 523 C CA . ILE A 1 73 ? 4.637 -0.196 6.438 1.00 98.69 73 ILE A CA 1
ATOM 524 C C . ILE A 1 73 ? 5.107 -1.564 5.966 1.00 98.69 73 ILE A C 1
ATOM 526 O O . ILE A 1 73 ? 5.562 -1.722 4.831 1.00 98.69 73 ILE A O 1
ATOM 530 N N . VAL A 1 74 ? 4.941 -2.567 6.818 1.00 98.69 74 VAL A N 1
ATOM 531 C CA . VAL A 1 74 ? 5.073 -3.978 6.464 1.00 98.69 74 VAL A CA 1
ATOM 532 C C . VAL A 1 74 ? 3.794 -4.681 6.888 1.00 98.69 74 VAL A C 1
ATOM 534 O O . VAL A 1 74 ? 3.394 -4.586 8.045 1.00 98.69 74 VAL A O 1
ATOM 537 N N . VAL A 1 75 ? 3.167 -5.397 5.956 1.00 98.75 75 VAL A N 1
ATOM 538 C CA . VAL A 1 75 ? 2.094 -6.357 6.242 1.00 98.75 75 VAL A CA 1
ATOM 539 C C . VAL A 1 75 ? 2.727 -7.752 6.227 1.00 98.75 75 VAL A C 1
ATOM 541 O O . VAL A 1 75 ? 3.018 -8.258 5.135 1.00 98.75 75 VAL A O 1
ATOM 544 N N . PRO A 1 76 ? 3.012 -8.343 7.404 1.00 98.56 76 PRO A N 1
ATOM 545 C CA . PRO A 1 76 ? 3.685 -9.634 7.537 1.00 98.56 76 PRO A CA 1
ATOM 546 C C . PRO A 1 76 ? 2.943 -10.779 6.845 1.00 98.56 76 PRO A C 1
ATOM 548 O O . PRO A 1 76 ? 1.721 -10.771 6.762 1.00 98.56 76 PRO A O 1
ATOM 551 N N . ALA A 1 77 ? 3.677 -11.787 6.370 1.00 98.19 77 ALA A N 1
ATOM 552 C CA . ALA A 1 77 ? 3.108 -12.897 5.598 1.00 98.19 77 ALA A CA 1
ATOM 553 C C . ALA A 1 77 ? 2.068 -13.730 6.372 1.00 98.19 77 ALA A C 1
ATOM 555 O O . ALA A 1 77 ? 1.163 -14.299 5.765 1.00 98.19 77 ALA A O 1
ATOM 556 N N . ASP A 1 78 ? 2.186 -13.779 7.697 1.00 98.06 78 ASP A N 1
ATOM 557 C CA . ASP A 1 78 ? 1.294 -14.483 8.618 1.00 98.06 78 ASP A CA 1
ATOM 558 C C . ASP A 1 78 ? 0.035 -13.678 8.983 1.00 98.06 78 ASP A C 1
ATOM 560 O O . ASP A 1 78 ? -0.730 -14.111 9.837 1.00 98.06 78 ASP A O 1
ATOM 564 N N . LYS A 1 79 ? -0.223 -12.530 8.343 1.00 98.31 79 LYS A N 1
ATOM 565 C CA . LYS A 1 79 ? -1.406 -11.691 8.604 1.00 98.31 79 LYS A CA 1
ATOM 566 C C . LYS A 1 79 ? -2.274 -11.495 7.351 1.00 98.31 79 LYS A C 1
ATOM 568 O O . LYS A 1 79 ? -2.375 -10.372 6.850 1.00 98.31 79 LYS A O 1
ATOM 573 N N . PRO A 1 80 ? -2.867 -12.570 6.795 1.00 97.94 80 PRO A N 1
ATOM 574 C CA . PRO A 1 80 ? -3.725 -12.470 5.617 1.00 97.94 80 PRO A CA 1
ATOM 575 C C . PRO A 1 80 ? -5.077 -11.816 5.941 1.00 97.94 80 PRO A C 1
ATOM 577 O O . PRO A 1 80 ? -5.376 -11.515 7.096 1.00 97.94 80 PRO A O 1
ATOM 580 N N . PHE A 1 81 ? -5.898 -11.598 4.909 1.00 97.69 81 PHE A N 1
ATOM 581 C CA . PHE A 1 81 ? -7.274 -11.077 5.007 1.00 97.69 81 PHE A CA 1
ATOM 582 C C . PHE A 1 81 ? -7.410 -9.647 5.559 1.00 97.69 81 PHE A C 1
ATOM 584 O O . PHE A 1 81 ? -8.460 -9.266 6.081 1.00 97.69 81 PHE A O 1
ATOM 591 N N . ILE A 1 82 ? -6.374 -8.819 5.392 1.00 98.69 82 ILE A N 1
ATOM 592 C CA . ILE A 1 82 ? -6.400 -7.398 5.760 1.00 98.69 82 ILE A CA 1
ATOM 593 C C . ILE A 1 82 ? -6.830 -6.541 4.563 1.00 98.69 82 ILE A C 1
ATOM 595 O O . ILE A 1 82 ? -6.210 -6.556 3.499 1.00 98.69 82 ILE A O 1
ATOM 599 N N . THR A 1 83 ? -7.846 -5.707 4.770 1.00 98.50 83 THR A N 1
ATOM 600 C CA . THR A 1 83 ? -8.181 -4.575 3.903 1.00 98.50 83 THR A CA 1
ATOM 601 C C . THR A 1 83 ? -7.756 -3.268 4.562 1.00 98.50 83 THR A C 1
ATOM 603 O O . THR A 1 83 ? -8.322 -2.874 5.575 1.00 98.50 83 THR A O 1
ATOM 606 N N . LEU A 1 84 ? -6.813 -2.549 3.956 1.00 98.69 84 LEU A N 1
ATOM 607 C CA . LEU A 1 84 ? -6.409 -1.203 4.350 1.00 98.69 84 LEU A CA 1
ATOM 608 C C . LEU A 1 84 ? -7.104 -0.161 3.464 1.00 98.69 84 LEU A C 1
ATOM 610 O O . LEU A 1 84 ? -6.823 -0.034 2.270 1.00 98.69 84 LEU A O 1
ATOM 614 N N . SER A 1 85 ? -8.014 0.616 4.039 1.00 98.38 85 SER A N 1
ATOM 615 C CA . SER A 1 85 ? -8.818 1.591 3.305 1.00 98.38 85 SER A CA 1
ATOM 616 C C . SER A 1 85 ? -8.553 3.002 3.801 1.00 98.38 85 SER A C 1
ATOM 618 O O . SER A 1 85 ? -8.875 3.340 4.935 1.00 98.38 85 SER A O 1
ATOM 620 N N . GLY A 1 86 ? -8.069 3.870 2.917 1.00 97.69 86 GLY A N 1
ATOM 621 C CA . GLY A 1 86 ? -8.207 5.309 3.111 1.00 97.69 86 GLY A CA 1
ATOM 622 C C . GLY A 1 86 ? -9.649 5.769 2.878 1.00 97.69 86 GLY A C 1
ATOM 623 O O . GLY A 1 86 ? -10.553 4.974 2.597 1.00 97.69 86 GLY A O 1
ATOM 624 N N . THR A 1 87 ? -9.860 7.081 2.954 1.00 90.62 87 THR A N 1
ATOM 625 C CA . THR A 1 87 ? -11.154 7.708 2.618 1.00 90.62 87 THR A CA 1
ATOM 626 C C . THR A 1 87 ? -11.188 8.223 1.182 1.00 90.62 87 THR A C 1
ATOM 628 O O . THR A 1 87 ? -12.202 8.100 0.497 1.00 90.62 87 THR A O 1
ATOM 631 N N . LYS A 1 88 ? -10.074 8.804 0.717 1.00 89.19 88 LYS A N 1
ATOM 632 C CA . LYS A 1 88 ? -9.826 9.255 -0.659 1.00 89.19 88 LYS A CA 1
ATOM 633 C C . LYS A 1 88 ? -8.324 9.235 -0.920 1.00 89.19 88 LYS A C 1
ATOM 635 O O . LYS A 1 88 ? -7.543 9.660 -0.067 1.00 89.19 88 LYS A O 1
ATOM 640 N N . ALA A 1 89 ? -7.929 8.864 -2.138 1.00 81.19 89 ALA A N 1
ATOM 641 C CA . ALA A 1 89 ? -6.519 8.693 -2.485 1.00 81.19 89 ALA A CA 1
ATOM 642 C C . ALA A 1 89 ? -5.662 9.940 -2.211 1.00 81.19 89 ALA A C 1
ATOM 644 O O . ALA A 1 89 ? -4.549 9.827 -1.722 1.00 81.19 89 ALA A O 1
ATOM 645 N N . ASN A 1 90 ? -6.181 11.143 -2.472 1.00 87.81 90 ASN A N 1
ATOM 646 C CA . ASN A 1 90 ? -5.470 12.408 -2.244 1.00 87.81 90 ASN A CA 1
ATOM 647 C C . ASN A 1 90 ? -5.597 12.969 -0.814 1.00 87.81 90 ASN A C 1
ATOM 649 O O . ASN A 1 90 ? -5.181 14.102 -0.577 1.00 87.81 90 ASN A O 1
ATOM 653 N N . LYS A 1 91 ? -6.225 12.236 0.110 1.00 94.56 91 LYS A N 1
ATOM 654 C CA . LYS A 1 91 ? -6.445 12.663 1.501 1.00 94.56 91 LYS A CA 1
ATOM 655 C C . LYS A 1 91 ? -5.757 11.763 2.519 1.00 94.56 91 LYS A C 1
ATOM 657 O O . LYS A 1 91 ? -5.451 12.246 3.600 1.00 94.56 91 LYS A O 1
ATOM 662 N N . THR A 1 92 ? -5.503 10.505 2.176 1.00 97.50 92 THR A N 1
ATOM 663 C CA . THR A 1 92 ? -4.766 9.556 3.014 1.00 97.50 92 THR A CA 1
ATOM 664 C C . THR A 1 92 ? -3.455 9.214 2.314 1.00 97.50 92 THR A C 1
ATOM 666 O O . THR A 1 92 ? -3.479 8.546 1.280 1.00 97.50 92 THR A O 1
ATOM 669 N N . ILE A 1 93 ? -2.329 9.707 2.832 1.00 97.69 93 ILE A N 1
ATOM 670 C CA . ILE A 1 93 ? -1.004 9.575 2.208 1.00 97.69 93 ILE A CA 1
ATOM 671 C C . ILE A 1 93 ? -0.069 8.848 3.168 1.00 97.69 93 ILE A C 1
ATOM 673 O O . ILE A 1 93 ? 0.171 9.334 4.267 1.00 97.69 93 ILE A O 1
ATOM 677 N N . ILE A 1 94 ? 0.483 7.721 2.736 1.00 98.50 94 ILE A N 1
ATOM 678 C CA . ILE A 1 94 ? 1.548 6.979 3.413 1.00 98.50 94 ILE A CA 1
ATOM 679 C C . ILE A 1 94 ? 2.854 7.349 2.720 1.00 98.50 94 ILE A C 1
ATOM 681 O O . ILE A 1 94 ? 2.959 7.195 1.502 1.00 98.50 94 ILE A O 1
ATOM 685 N N . THR A 1 95 ? 3.824 7.875 3.464 1.00 98.12 95 THR 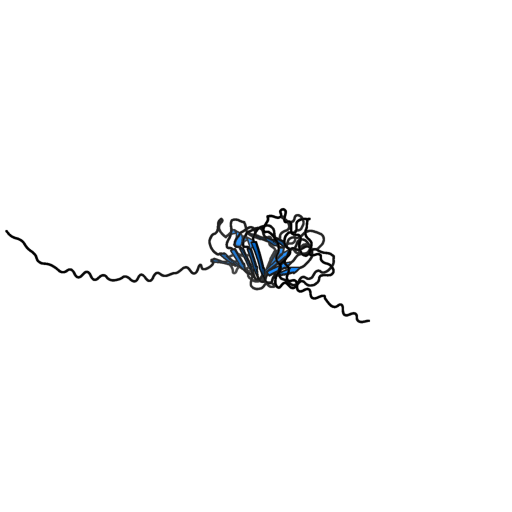A N 1
ATOM 686 C CA . THR A 1 95 ? 5.062 8.408 2.890 1.00 98.12 95 THR A CA 1
ATOM 687 C C . THR A 1 95 ? 6.302 7.981 3.655 1.00 98.12 95 THR A C 1
ATOM 689 O O . THR A 1 95 ? 6.369 8.082 4.878 1.00 98.12 95 THR A O 1
ATOM 692 N N . TRP A 1 96 ? 7.339 7.625 2.907 1.00 97.88 96 TRP A N 1
ATOM 693 C CA . TRP A 1 96 ? 8.704 7.514 3.410 1.00 97.88 96 TRP A CA 1
ATOM 694 C C . TRP A 1 96 ? 9.692 8.080 2.381 1.00 97.88 96 TRP A C 1
ATOM 696 O O . TRP A 1 96 ? 9.263 8.689 1.400 1.00 97.88 96 TRP A O 1
ATOM 706 N N . SER A 1 97 ? 10.997 7.975 2.624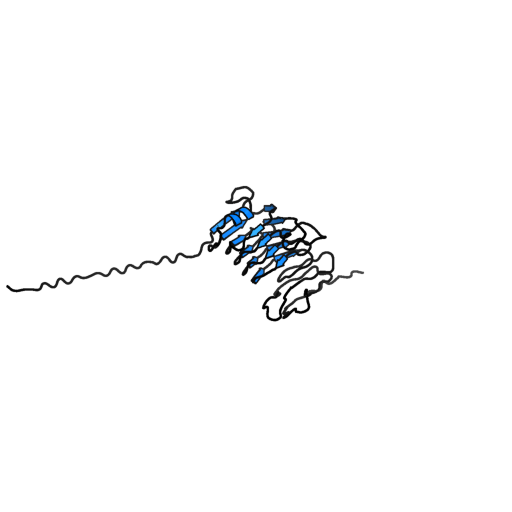 1.00 95.88 97 SER A N 1
ATOM 707 C CA . SER A 1 97 ? 12.032 8.554 1.756 1.00 95.88 97 SER A CA 1
ATOM 708 C C . SER A 1 97 ? 13.349 7.774 1.821 1.00 95.88 97 SER A C 1
ATOM 710 O O . SER A 1 97 ? 14.404 8.385 1.961 1.00 95.88 97 SER A O 1
ATOM 712 N N . ASP A 1 98 ? 13.288 6.442 1.778 1.00 94.44 98 ASP A N 1
ATOM 713 C CA . ASP A 1 98 ? 14.491 5.599 1.707 1.00 94.44 98 ASP A CA 1
ATOM 714 C C . ASP A 1 98 ? 14.866 5.311 0.254 1.00 94.44 98 ASP A C 1
ATOM 716 O O . ASP A 1 98 ? 14.008 5.256 -0.629 1.00 94.44 98 ASP A O 1
ATOM 720 N N . SER A 1 99 ? 16.148 5.059 0.021 1.00 92.25 99 SER A N 1
ATOM 721 C CA . SER A 1 99 ? 16.678 4.585 -1.254 1.00 92.25 99 SER A CA 1
ATOM 722 C C . SER A 1 99 ? 17.728 3.504 -1.045 1.00 92.25 99 SER A C 1
ATOM 724 O O . SER A 1 99 ? 18.138 3.240 0.085 1.00 92.25 99 SER A O 1
ATOM 726 N N . GLY A 1 100 ? 18.155 2.870 -2.134 1.00 87.44 100 GLY A N 1
ATOM 727 C CA . GLY A 1 100 ? 19.176 1.827 -2.112 1.00 87.44 100 GLY A CA 1
ATOM 728 C C . GLY A 1 100 ? 18.612 0.499 -2.588 1.00 87.44 100 GLY A C 1
ATOM 729 O O . GLY A 1 100 ? 17.968 0.436 -3.635 1.00 87.44 100 GLY A O 1
ATOM 730 N N . GLU A 1 101 ? 18.862 -0.576 -1.846 1.00 86.44 101 GLU A N 1
ATOM 731 C CA . GLU A 1 101 ? 18.439 -1.909 -2.265 1.00 86.44 101 GLU A CA 1
ATOM 732 C C . GLU A 1 101 ? 16.912 -2.023 -2.385 1.00 86.44 101 GLU A C 1
ATOM 734 O O . GLU A 1 101 ? 16.139 -1.496 -1.579 1.00 86.44 101 GLU A O 1
ATOM 739 N N . ILE A 1 102 ? 16.453 -2.740 -3.413 1.00 77.75 102 ILE A N 1
ATOM 740 C CA . ILE A 1 102 ? 15.026 -2.823 -3.787 1.00 77.75 102 ILE A CA 1
ATOM 741 C C . ILE A 1 102 ? 14.156 -3.506 -2.722 1.00 77.75 102 ILE A C 1
ATOM 743 O O . ILE A 1 102 ? 12.941 -3.328 -2.694 1.00 77.75 102 ILE A O 1
ATOM 747 N N . PHE A 1 103 ? 14.773 -4.280 -1.828 1.00 85.50 103 PHE A N 1
ATOM 748 C CA . PHE A 1 103 ? 14.092 -4.943 -0.718 1.00 85.50 103 PHE A CA 1
ATOM 749 C C . PHE A 1 103 ? 14.112 -4.132 0.582 1.00 85.50 103 PHE A C 1
ATOM 751 O O . PHE A 1 103 ? 13.341 -4.446 1.487 1.00 85.50 103 PHE A O 1
ATOM 758 N N . GLU A 1 104 ? 14.935 -3.085 0.657 1.00 89.25 104 GLU A N 1
ATOM 759 C CA . GLU A 1 104 ? 15.111 -2.245 1.848 1.00 89.25 104 GLU A CA 1
ATOM 760 C C . GLU A 1 104 ? 14.469 -0.863 1.685 1.00 89.25 104 GLU A C 1
ATOM 762 O O . GLU A 1 104 ? 13.883 -0.332 2.627 1.00 89.25 104 GLU A O 1
ATOM 767 N N . SER A 1 105 ? 14.502 -0.309 0.472 1.00 92.19 105 SER A N 1
ATOM 768 C CA . SER A 1 105 ? 13.886 0.974 0.118 1.00 92.19 105 SER A CA 1
ATOM 769 C C . SER A 1 105 ? 12.342 1.049 0.101 1.00 92.19 105 SER A C 1
ATOM 771 O O . SER A 1 105 ? 11.851 2.181 0.089 1.00 92.19 105 SER A O 1
ATOM 773 N N . PRO A 1 106 ? 11.536 -0.045 0.129 1.00 95.31 106 PRO A N 1
ATOM 774 C CA . PRO A 1 106 ? 10.079 0.071 0.099 1.00 95.31 106 PRO A CA 1
ATOM 775 C C . PRO A 1 106 ? 9.496 0.936 1.224 1.00 95.31 106 PRO A C 1
ATOM 777 O O . PRO A 1 106 ? 9.752 0.700 2.406 1.00 95.31 106 PRO A O 1
ATOM 780 N N . THR A 1 107 ? 8.630 1.888 0.862 1.00 98.12 107 THR A N 1
ATOM 781 C CA . THR A 1 107 ? 7.755 2.579 1.831 1.00 98.12 107 THR A CA 1
ATOM 782 C C . THR A 1 107 ? 6.692 1.629 2.382 1.00 98.12 107 THR A C 1
ATOM 784 O O . THR A 1 107 ? 6.380 1.671 3.568 1.00 98.12 107 THR A O 1
ATOM 787 N N . PHE A 1 108 ? 6.145 0.762 1.530 1.00 98.44 108 PHE A N 1
ATOM 788 C CA . PHE A 1 108 ? 5.111 -0.200 1.891 1.00 98.44 108 PHE A CA 1
ATOM 789 C C . PHE A 1 108 ? 5.474 -1.574 1.319 1.00 98.44 108 PHE A C 1
ATOM 791 O O . PHE A 1 108 ? 5.601 -1.720 0.107 1.00 98.44 108 PHE A O 1
ATOM 798 N N . SER A 1 109 ? 5.616 -2.589 2.171 1.00 98.31 109 SER A N 1
ATOM 799 C CA . SER A 1 109 ? 5.751 -3.994 1.768 1.00 98.31 109 SER A CA 1
ATOM 800 C C . SER A 1 109 ? 4.520 -4.817 2.151 1.00 98.31 109 SER A C 1
ATOM 802 O O . SER A 1 109 ? 4.191 -4.935 3.328 1.00 98.31 109 SER A O 1
ATOM 804 N N . VAL A 1 110 ? 3.864 -5.426 1.165 1.00 98.31 110 VAL A N 1
ATOM 805 C CA . VAL A 1 110 ? 2.764 -6.381 1.360 1.00 98.31 110 VAL A CA 1
ATOM 806 C C . VAL A 1 110 ? 3.299 -7.792 1.150 1.00 98.31 110 VAL A C 1
ATOM 808 O O . VAL A 1 110 ? 3.564 -8.203 0.018 1.00 98.31 110 VAL A O 1
ATOM 811 N N . LEU A 1 111 ? 3.486 -8.522 2.248 1.00 98.19 111 LEU A N 1
ATOM 812 C CA . LEU A 1 111 ? 3.955 -9.911 2.235 1.00 98.19 111 LEU A CA 1
ATOM 813 C C . LEU A 1 111 ? 2.805 -10.905 2.476 1.00 98.19 111 LEU A C 1
ATOM 815 O O . LEU A 1 111 ? 2.919 -12.066 2.089 1.00 98.19 111 LEU A O 1
ATOM 819 N N . ALA A 1 112 ? 1.711 -10.453 3.097 1.00 98.00 112 ALA A N 1
ATOM 820 C CA . ALA A 1 112 ? 0.492 -11.230 3.318 1.00 98.00 112 ALA A CA 1
ATOM 821 C C . ALA A 1 112 ? -0.271 -11.538 2.029 1.00 98.00 112 ALA A C 1
ATOM 823 O O . ALA A 1 112 ? -0.381 -10.693 1.139 1.00 98.00 112 ALA A O 1
ATOM 824 N N . SER A 1 113 ? -0.868 -12.730 1.987 1.00 96.75 113 SER A N 1
ATOM 825 C CA . SER A 1 113 ? -1.866 -13.079 0.971 1.00 96.75 113 SER A CA 1
ATOM 826 C C . SER A 1 113 ? -3.245 -12.505 1.323 1.00 96.75 113 SER A C 1
ATOM 828 O O . SER A 1 113 ? -3.488 -12.133 2.470 1.00 96.75 113 SER A O 1
ATOM 830 N N . ASP A 1 114 ? -4.152 -12.432 0.348 1.00 96.62 114 ASP A N 1
ATOM 831 C CA . ASP A 1 114 ? -5.532 -11.944 0.539 1.00 96.62 114 ASP A CA 1
ATOM 832 C C . ASP A 1 114 ? -5.605 -10.508 1.091 1.00 96.62 114 ASP A C 1
ATOM 834 O O . ASP A 1 114 ? -6.473 -10.159 1.892 1.00 96.62 114 ASP A O 1
ATOM 838 N N . PHE A 1 115 ? -4.661 -9.668 0.668 1.00 98.44 115 PHE A N 1
ATOM 839 C CA . PHE A 1 115 ? -4.576 -8.270 1.071 1.00 98.44 115 PHE A CA 1
ATOM 840 C C . PHE A 1 115 ? -5.308 -7.352 0.088 1.00 98.44 115 PHE A C 1
ATOM 842 O O . PHE A 1 115 ? -5.223 -7.523 -1.130 1.00 98.44 115 PHE A O 1
ATOM 849 N N . MET A 1 116 ? -5.950 -6.300 0.593 1.00 97.75 116 MET A N 1
ATOM 850 C CA . MET A 1 116 ? -6.473 -5.221 -0.242 1.00 97.75 116 MET A CA 1
ATOM 851 C C . MET A 1 116 ? -6.049 -3.851 0.282 1.00 97.75 116 MET A C 1
ATOM 853 O O . MET A 1 116 ? -6.249 -3.547 1.451 1.00 97.75 116 MET A O 1
ATOM 857 N N . ALA A 1 117 ? -5.570 -2.971 -0.595 1.00 98.00 117 ALA A N 1
ATOM 858 C CA . ALA A 1 117 ? -5.469 -1.542 -0.315 1.00 98.00 117 ALA A CA 1
ATOM 859 C C . ALA A 1 117 ? -6.423 -0.744 -1.205 1.00 98.00 117 ALA A C 1
ATOM 861 O O . ALA A 1 117 ? -6.523 -0.997 -2.410 1.00 98.00 117 ALA A O 1
ATOM 862 N N . ARG A 1 118 ? -7.103 0.257 -0.636 1.00 95.69 118 ARG A N 1
ATOM 863 C CA . ARG A 1 118 ? -7.973 1.140 -1.420 1.00 95.69 118 ARG A CA 1
ATOM 864 C C . ARG A 1 118 ? -8.015 2.586 -0.952 1.00 95.69 118 ARG A C 1
ATOM 866 O O . ARG A 1 118 ? -7.870 2.878 0.232 1.00 95.69 118 ARG A O 1
ATOM 873 N N . TYR A 1 119 ? -8.268 3.492 -1.897 1.00 95.88 119 TYR A N 1
ATOM 874 C CA . TYR A 1 119 ? -8.507 4.920 -1.648 1.00 95.88 119 TYR A CA 1
ATOM 875 C C . TYR A 1 119 ? -7.398 5.633 -0.854 1.00 95.88 119 TYR A C 1
ATOM 877 O O . TYR A 1 119 ? -7.686 6.505 -0.033 1.00 95.88 119 TYR A O 1
ATOM 885 N N . LEU A 1 120 ? -6.131 5.299 -1.110 1.00 97.00 120 LEU A N 1
ATOM 886 C CA . LEU A 1 120 ? -4.972 5.893 -0.433 1.00 97.00 120 LEU A CA 1
ATOM 887 C C . LEU A 1 120 ? -3.804 6.152 -1.396 1.00 97.00 120 LEU A C 1
ATOM 889 O O . LEU A 1 120 ? -3.764 5.622 -2.507 1.00 97.00 120 LEU A O 1
ATOM 893 N N . THR A 1 121 ? -2.863 6.995 -0.982 1.00 96.44 121 THR A N 1
ATOM 894 C CA . THR A 1 121 ? -1.576 7.193 -1.658 1.00 96.44 121 THR A CA 1
ATOM 895 C C . THR A 1 121 ? -0.478 6.479 -0.883 1.00 96.44 121 THR A C 1
ATOM 897 O O . THR A 1 121 ? -0.403 6.612 0.333 1.00 96.44 121 THR A O 1
ATOM 900 N N . ILE A 1 122 ? 0.391 5.776 -1.595 1.00 97.19 122 ILE A N 1
ATOM 901 C CA . ILE A 1 122 ? 1.652 5.214 -1.120 1.00 97.19 122 ILE A CA 1
ATOM 902 C C . ILE A 1 122 ? 2.744 5.959 -1.876 1.00 97.19 122 ILE A C 1
ATOM 904 O O . ILE A 1 122 ? 2.702 6.018 -3.103 1.00 97.19 122 ILE A O 1
ATOM 908 N N . GLN A 1 123 ? 3.695 6.570 -1.186 1.00 95.19 123 GLN A N 1
ATOM 909 C CA . GLN A 1 123 ? 4.743 7.316 -1.869 1.00 95.19 123 GLN A CA 1
ATOM 910 C C . GLN A 1 123 ? 6.108 7.138 -1.222 1.00 95.19 123 GLN A C 1
ATOM 912 O O . GLN A 1 123 ? 6.245 7.226 -0.002 1.00 95.19 123 GLN A O 1
ATOM 917 N N . ASN A 1 124 ? 7.121 6.972 -2.062 1.00 94.50 124 ASN A N 1
ATOM 918 C CA . ASN A 1 124 ? 8.503 7.161 -1.667 1.00 94.50 124 ASN A CA 1
ATOM 919 C C . ASN A 1 124 ? 8.972 8.514 -2.214 1.00 94.50 124 ASN A C 1
ATOM 921 O O . ASN A 1 124 ? 8.972 8.755 -3.418 1.00 94.50 124 ASN A O 1
ATOM 925 N N . ASN A 1 125 ? 9.308 9.426 -1.309 1.00 93.38 125 ASN A N 1
ATOM 926 C CA . ASN A 1 125 ? 9.652 10.810 -1.609 1.00 93.38 125 ASN A CA 1
ATOM 927 C C . ASN A 1 125 ? 11.166 11.065 -1.493 1.00 93.38 125 ASN A C 1
ATOM 929 O O . ASN A 1 125 ? 11.565 12.173 -1.139 1.00 93.38 125 ASN A O 1
ATOM 933 N N . TYR A 1 126 ? 12.006 10.045 -1.725 1.00 90.88 126 TYR A N 1
ATOM 934 C CA . TYR A 1 126 ? 13.468 10.186 -1.706 1.00 90.88 126 TYR A CA 1
ATOM 935 C C . TYR A 1 126 ? 13.972 11.198 -2.748 1.00 90.88 126 TYR A C 1
ATOM 937 O O . TYR A 1 126 ? 14.767 12.075 -2.418 1.00 90.88 126 TYR A O 1
ATOM 945 N N . GLY A 1 127 ? 13.485 11.110 -3.988 1.00 82.25 127 GLY A N 1
ATOM 946 C CA . GLY A 1 127 ? 13.962 11.936 -5.100 1.00 82.25 127 GLY A CA 1
ATOM 947 C C . GLY A 1 127 ? 14.592 11.115 -6.225 1.00 82.25 127 GLY A C 1
ATOM 948 O O . GLY A 1 127 ? 14.623 9.886 -6.181 1.00 82.25 127 GLY A O 1
ATOM 949 N N . ALA A 1 128 ? 15.090 11.804 -7.251 1.00 78.75 128 ALA A N 1
ATOM 950 C CA . ALA A 1 128 ? 15.818 11.186 -8.356 1.00 78.75 128 ALA A CA 1
ATOM 951 C C . ALA A 1 128 ? 17.262 10.820 -7.959 1.00 78.75 128 ALA A C 1
ATOM 953 O O . ALA A 1 128 ? 17.844 11.435 -7.067 1.00 78.75 128 ALA A O 1
ATOM 954 N N . GLY A 1 129 ? 17.863 9.865 -8.675 1.00 78.75 129 GLY A N 1
ATOM 955 C CA . GLY A 1 129 ? 19.283 9.506 -8.539 1.00 78.75 129 GLY A CA 1
ATOM 956 C C . GLY A 1 129 ? 19.564 8.187 -7.815 1.00 78.75 129 GLY A C 1
ATOM 957 O O . GLY A 1 129 ? 20.712 7.754 -7.798 1.00 78.75 129 GLY A O 1
ATOM 958 N N . ALA A 1 130 ? 18.541 7.528 -7.265 1.00 84.25 130 ALA A N 1
ATOM 959 C CA . ALA A 1 130 ? 18.642 6.183 -6.706 1.00 84.25 130 ALA A CA 1
ATOM 960 C C . ALA A 1 130 ? 17.299 5.443 -6.790 1.00 84.25 130 ALA A C 1
ATOM 962 O O . ALA A 1 130 ? 16.240 6.063 -6.910 1.00 84.25 130 ALA A O 1
ATOM 963 N N . LYS A 1 131 ? 17.355 4.114 -6.663 1.00 84.19 131 LYS A N 1
ATOM 964 C CA . LYS A 1 131 ? 16.180 3.251 -6.521 1.00 84.19 131 LYS A CA 1
ATOM 965 C C . LYS A 1 131 ? 15.434 3.603 -5.239 1.00 84.19 131 LYS A C 1
ATOM 967 O O . LYS A 1 131 ? 16.047 3.675 -4.173 1.00 84.19 131 LYS A O 1
ATOM 972 N N . ALA A 1 132 ? 14.129 3.809 -5.344 1.00 89.50 132 ALA A N 1
ATOM 973 C CA . ALA A 1 132 ? 13.286 4.270 -4.254 1.00 89.50 132 ALA A CA 1
ATOM 974 C C . ALA A 1 132 ? 11.919 3.585 -4.357 1.00 89.50 132 ALA A C 1
ATOM 976 O O . ALA A 1 132 ? 10.972 4.124 -4.927 1.00 89.50 132 ALA A O 1
ATOM 977 N N . VAL A 1 133 ? 11.787 2.375 -3.820 1.00 90.25 133 VAL A N 1
ATOM 978 C CA . VAL A 1 133 ? 10.540 1.616 -3.978 1.00 90.25 133 VAL A CA 1
ATOM 979 C C . VAL A 1 133 ? 9.417 2.251 -3.145 1.00 90.25 133 VAL A C 1
ATOM 981 O O . VAL A 1 133 ? 9.576 2.503 -1.948 1.00 90.25 133 VAL A O 1
ATOM 984 N N . ALA A 1 134 ? 8.256 2.531 -3.746 1.00 94.44 134 ALA A N 1
ATOM 985 C CA . ALA A 1 134 ? 7.082 2.988 -2.994 1.00 94.44 134 ALA A CA 1
ATOM 986 C C . ALA A 1 134 ? 6.278 1.804 -2.462 1.00 94.44 134 ALA A C 1
ATOM 988 O O . ALA A 1 134 ? 5.955 1.764 -1.275 1.00 94.44 134 ALA A O 1
ATOM 989 N N . LEU A 1 135 ? 6.000 0.819 -3.314 1.00 95.25 135 LEU A N 1
ATOM 990 C CA . LEU A 1 135 ? 5.261 -0.379 -2.934 1.00 95.25 135 LEU A CA 1
ATOM 991 C C . LEU A 1 135 ? 6.005 -1.634 -3.397 1.00 95.25 135 LEU A C 1
ATOM 993 O O . LEU A 1 135 ? 6.414 -1.730 -4.548 1.00 95.25 135 LEU A O 1
ATOM 997 N N . ARG A 1 136 ? 6.137 -2.608 -2.501 1.00 94.88 136 ARG A N 1
ATOM 998 C CA . ARG A 1 136 ? 6.549 -3.980 -2.797 1.00 94.88 136 ARG A CA 1
ATOM 999 C C . ARG A 1 136 ? 5.387 -4.922 -2.506 1.00 94.88 136 ARG A C 1
ATOM 1001 O O . ARG A 1 136 ? 4.788 -4.823 -1.435 1.00 94.88 136 ARG A O 1
ATOM 1008 N N . VAL A 1 137 ? 5.107 -5.864 -3.402 1.00 94.56 137 VAL A N 1
ATOM 1009 C CA . VAL A 1 137 ? 4.028 -6.854 -3.227 1.00 94.56 137 VAL A CA 1
ATOM 1010 C C . VAL A 1 137 ? 4.556 -8.254 -3.515 1.00 94.56 137 VAL A C 1
ATOM 1012 O O . VAL A 1 137 ? 5.097 -8.491 -4.588 1.00 94.56 137 VAL A O 1
ATOM 1015 N N . SER A 1 138 ? 4.435 -9.158 -2.543 1.00 92.62 138 SER A N 1
ATOM 1016 C CA . SER A 1 138 ? 4.984 -10.526 -2.585 1.00 92.62 138 SER A CA 1
ATOM 1017 C C . SER A 1 138 ? 3.986 -11.591 -2.079 1.00 92.62 138 SER A C 1
ATOM 1019 O O . SER A 1 138 ? 4.292 -12.783 -2.069 1.00 92.62 138 SER A O 1
ATOM 1021 N N . GLY A 1 139 ? 2.811 -11.180 -1.593 1.00 89.25 139 GLY A N 1
ATOM 1022 C CA . GLY A 1 139 ? 1.764 -12.081 -1.105 1.00 89.25 139 GLY A CA 1
ATOM 1023 C C . GLY A 1 139 ? 0.705 -12.371 -2.169 1.00 89.25 139 GLY A C 1
ATOM 1024 O O . GLY A 1 139 ? 0.327 -11.491 -2.931 1.00 89.25 139 GLY A O 1
ATOM 1025 N N . ASP A 1 140 ? 0.194 -13.600 -2.227 1.00 89.44 140 ASP A N 1
ATOM 1026 C CA . ASP A 1 140 ? -0.734 -14.004 -3.287 1.00 89.44 140 ASP A CA 1
ATOM 1027 C C . ASP A 1 140 ? -2.143 -13.411 -3.099 1.00 89.44 140 ASP A C 1
ATOM 1029 O O . ASP A 1 140 ? -2.624 -13.252 -1.980 1.00 89.44 140 ASP A O 1
ATOM 1033 N N . ARG A 1 141 ? -2.847 -13.127 -4.201 1.00 91.44 141 ARG A N 1
ATOM 1034 C CA . ARG A 1 141 ? -4.196 -12.523 -4.202 1.00 91.44 141 ARG A CA 1
ATOM 1035 C C . ARG A 1 141 ? -4.241 -11.152 -3.515 1.00 91.44 141 ARG A C 1
ATOM 1037 O O . ARG A 1 141 ? -5.148 -10.871 -2.736 1.00 91.44 141 ARG A O 1
ATOM 1044 N N . ALA A 1 142 ? -3.281 -10.284 -3.831 1.00 94.88 142 ALA A N 1
ATOM 1045 C CA . ALA A 1 142 ? -3.293 -8.894 -3.381 1.00 94.88 142 ALA A CA 1
ATOM 1046 C C . ALA A 1 142 ? -4.018 -7.975 -4.382 1.00 94.88 142 ALA A C 1
ATOM 1048 O O . ALA A 1 142 ? -3.852 -8.106 -5.597 1.00 94.88 142 ALA A O 1
ATOM 1049 N N . ALA A 1 143 ? -4.796 -7.012 -3.888 1.00 92.19 143 ALA A N 1
ATOM 1050 C CA . ALA A 1 143 ? -5.537 -6.064 -4.717 1.00 92.19 143 ALA A CA 1
ATOM 1051 C C . ALA A 1 143 ? -5.308 -4.603 -4.303 1.00 92.19 143 ALA A C 1
ATOM 1053 O O . ALA A 1 143 ? -5.304 -4.260 -3.125 1.00 92.19 143 ALA A O 1
ATOM 1054 N N . PHE A 1 144 ? -5.192 -3.710 -5.284 1.00 93.56 144 PHE A N 1
ATOM 1055 C CA . PHE A 1 144 ? -5.007 -2.273 -5.082 1.00 93.56 144 PHE A CA 1
ATOM 1056 C C . PHE A 1 144 ? -6.028 -1.507 -5.921 1.00 93.56 144 PHE A C 1
ATOM 1058 O O . PHE A 1 144 ? -5.997 -1.561 -7.151 1.00 93.56 144 PHE A O 1
ATOM 1065 N N . MET A 1 145 ? -6.946 -0.794 -5.268 1.00 88.50 145 MET A N 1
ATOM 1066 C CA . MET A 1 145 ? -8.085 -0.148 -5.927 1.00 88.50 145 MET A CA 1
ATOM 1067 C C . MET A 1 145 ? -8.149 1.346 -5.619 1.00 88.50 145 MET A C 1
ATOM 1069 O O . MET A 1 145 ? -8.232 1.750 -4.461 1.00 88.50 145 MET A O 1
ATOM 1073 N N . ASN A 1 146 ? -8.173 2.193 -6.647 1.00 88.38 146 ASN A N 1
ATOM 1074 C CA . ASN A 1 146 ? -8.251 3.648 -6.475 1.00 88.38 146 ASN A CA 1
ATOM 1075 C C . ASN A 1 146 ? -7.092 4.189 -5.616 1.00 88.38 146 ASN A C 1
ATOM 1077 O O . ASN A 1 146 ? -7.281 5.098 -4.804 1.00 88.38 146 ASN A O 1
ATOM 1081 N N . CYS A 1 147 ? -5.903 3.605 -5.774 1.00 91.06 147 CYS A N 1
ATOM 1082 C CA . CYS A 1 147 ? -4.693 4.006 -5.066 1.00 91.06 147 CYS A CA 1
ATOM 1083 C C . CYS A 1 147 ? -3.840 4.970 -5.903 1.00 91.06 147 CYS A C 1
ATOM 1085 O O . CYS A 1 147 ? -4.021 5.128 -7.109 1.00 91.06 147 CYS A O 1
ATOM 1087 N N . ARG A 1 148 ? -2.868 5.626 -5.281 1.00 89.50 148 ARG A N 1
ATOM 1088 C CA . ARG A 1 148 ? -1.779 6.310 -5.992 1.00 89.50 148 ARG A CA 1
ATOM 1089 C C . ARG A 1 148 ? -0.467 5.749 -5.464 1.00 89.50 148 ARG A C 1
ATOM 1091 O O . ARG A 1 148 ? -0.331 5.672 -4.254 1.00 89.50 148 ARG A O 1
ATOM 1098 N N . ILE A 1 149 ? 0.466 5.343 -6.317 1.00 90.56 149 ILE A N 1
ATOM 1099 C CA . ILE A 1 149 ? 1.758 4.784 -5.890 1.00 90.56 149 ILE A CA 1
ATOM 1100 C C . ILE A 1 149 ? 2.868 5.591 -6.557 1.00 90.56 149 ILE A C 1
ATOM 1102 O O . ILE A 1 149 ? 3.083 5.478 -7.755 1.00 90.56 149 ILE A O 1
ATOM 1106 N N . LEU A 1 150 ? 3.529 6.466 -5.816 1.00 89.31 150 LEU A N 1
ATOM 1107 C CA . LEU A 1 150 ? 4.352 7.532 -6.389 1.00 89.31 150 LEU A CA 1
ATOM 1108 C C . LEU A 1 150 ? 5.817 7.355 -5.971 1.00 89.31 150 LEU A C 1
ATOM 1110 O O . LEU A 1 150 ? 6.078 7.197 -4.781 1.00 89.31 150 LEU A O 1
ATOM 1114 N N . SER A 1 151 ? 6.761 7.409 -6.911 1.00 86.69 151 SER A N 1
ATOM 1115 C CA . SER A 1 151 ? 8.196 7.496 -6.608 1.00 86.69 151 SER A CA 1
ATOM 1116 C C . SER A 1 151 ? 8.973 8.120 -7.776 1.00 86.69 151 SER A C 1
ATOM 1118 O O . SER A 1 151 ? 8.373 8.859 -8.548 1.00 86.69 151 SER A O 1
ATOM 1120 N N . HIS A 1 152 ? 10.285 7.877 -7.870 1.00 82.19 152 HIS A N 1
ATOM 1121 C CA . HIS A 1 152 ? 11.162 8.228 -8.986 1.00 82.19 152 HIS A CA 1
ATOM 1122 C C . HIS A 1 152 ? 11.680 7.002 -9.747 1.00 82.19 152 HIS A C 1
ATOM 1124 O O . HIS A 1 152 ? 11.272 6.811 -10.880 1.00 82.19 152 HIS A O 1
ATOM 1130 N N . GLN A 1 153 ? 12.594 6.203 -9.185 1.00 77.38 153 GLN A N 1
ATOM 1131 C CA . GLN A 1 153 ? 13.084 4.960 -9.803 1.00 77.38 153 GLN A CA 1
ATOM 1132 C C . GLN A 1 153 ? 12.585 3.747 -9.009 1.00 77.38 153 GLN A C 1
ATOM 1134 O O . GLN A 1 153 ? 12.578 3.794 -7.778 1.00 77.38 153 GLN A O 1
ATOM 1139 N N . ASP A 1 154 ? 12.206 2.667 -9.699 1.00 74.94 154 ASP A N 1
ATOM 1140 C CA . ASP A 1 154 ? 11.705 1.408 -9.119 1.00 74.94 154 ASP A CA 1
ATOM 1141 C C . ASP A 1 154 ? 10.409 1.587 -8.300 1.00 74.94 154 ASP A C 1
ATOM 1143 O O . ASP A 1 154 ? 10.229 1.009 -7.230 1.00 74.94 154 ASP A O 1
ATOM 1147 N N . THR A 1 155 ? 9.468 2.396 -8.803 1.00 82.06 155 THR A N 1
ATOM 1148 C CA . THR A 1 155 ? 8.264 2.831 -8.064 1.00 82.06 155 THR A CA 1
ATOM 1149 C C . THR A 1 155 ? 7.441 1.691 -7.444 1.00 82.06 155 THR A C 1
ATOM 1151 O O . THR A 1 155 ? 6.969 1.819 -6.310 1.00 82.06 155 THR A O 1
ATOM 1154 N N . LEU A 1 156 ? 7.256 0.577 -8.154 1.00 87.12 156 LEU A N 1
ATOM 1155 C CA . LEU A 1 156 ? 6.537 -0.595 -7.650 1.00 87.12 156 LEU A CA 1
ATOM 1156 C C . LEU A 1 156 ? 7.312 -1.868 -7.987 1.00 87.12 156 LEU A C 1
ATOM 1158 O O . LEU A 1 156 ? 7.562 -2.166 -9.154 1.00 87.12 156 LEU A O 1
ATOM 1162 N N . LEU A 1 157 ? 7.661 -2.612 -6.941 1.00 87.50 157 LEU A N 1
ATOM 1163 C CA . LEU A 1 157 ? 8.279 -3.927 -7.006 1.00 87.50 157 LEU A CA 1
ATOM 1164 C C . LEU A 1 157 ? 7.195 -5.001 -6.863 1.00 87.50 157 LEU A C 1
ATOM 1166 O O . LEU A 1 157 ? 6.824 -5.395 -5.755 1.00 87.50 157 LEU A O 1
ATOM 1170 N N . ASP A 1 158 ? 6.670 -5.443 -7.998 1.00 84.25 158 ASP A N 1
ATOM 1171 C CA . ASP A 1 158 ? 5.732 -6.561 -8.077 1.00 84.25 158 ASP A CA 1
ATOM 1172 C C . ASP A 1 158 ? 6.527 -7.877 -8.159 1.00 84.25 158 ASP A C 1
ATOM 1174 O O . ASP A 1 158 ? 7.119 -8.185 -9.192 1.00 84.25 158 ASP A O 1
ATOM 1178 N N . ASP A 1 159 ? 6.644 -8.568 -7.023 1.00 82.75 159 ASP A N 1
ATOM 1179 C CA . ASP A 1 159 ? 7.583 -9.672 -6.791 1.00 82.75 159 ASP A CA 1
ATOM 1180 C C . ASP A 1 159 ? 6.963 -11.028 -7.173 1.00 82.75 159 ASP A C 1
ATOM 1182 O O . ASP A 1 159 ? 7.098 -11.490 -8.306 1.00 82.75 159 ASP A O 1
ATOM 1186 N N . LYS A 1 160 ? 6.254 -11.672 -6.240 1.00 81.75 160 LYS A N 1
ATOM 1187 C CA . LYS A 1 160 ? 5.641 -12.994 -6.434 1.00 81.75 160 LYS A CA 1
ATOM 1188 C C . LYS A 1 160 ? 4.167 -12.956 -6.049 1.00 81.75 160 LYS A C 1
ATOM 1190 O O . LYS A 1 160 ? 3.808 -12.284 -5.090 1.00 81.75 160 LYS A O 1
ATOM 1195 N N . GLY A 1 161 ? 3.350 -13.749 -6.738 1.00 83.44 161 GLY A N 1
ATOM 1196 C CA . GLY A 1 161 ? 1.920 -13.882 -6.458 1.00 83.44 161 GLY A CA 1
ATOM 1197 C C . GLY A 1 161 ? 1.033 -13.298 -7.553 1.00 83.44 161 GLY A C 1
ATOM 1198 O O . GLY A 1 161 ? 1.501 -12.764 -8.559 1.00 83.44 161 GLY A O 1
ATOM 1199 N N . ARG A 1 162 ? -0.281 -13.462 -7.386 1.00 83.62 162 ARG A N 1
ATOM 1200 C CA . ARG A 1 162 ? -1.292 -12.897 -8.284 1.00 83.62 162 ARG A CA 1
ATOM 1201 C C . ARG A 1 162 ? -1.770 -11.572 -7.719 1.00 83.62 162 ARG A C 1
ATOM 1203 O O . ARG A 1 162 ? -2.419 -11.552 -6.674 1.00 83.62 162 ARG A O 1
ATOM 1210 N N . HIS A 1 163 ? -1.491 -10.483 -8.424 1.00 89.62 163 HIS A N 1
ATOM 1211 C CA . HIS A 1 163 ? -1.858 -9.144 -7.979 1.00 89.62 163 HIS A CA 1
ATOM 1212 C C . HIS A 1 163 ? -2.802 -8.456 -8.963 1.00 89.62 163 HIS A C 1
ATOM 1214 O O . HIS A 1 163 ? -2.697 -8.612 -10.183 1.00 89.62 163 HIS A O 1
ATOM 1220 N N . TYR A 1 164 ? -3.734 -7.675 -8.426 1.00 84.31 164 TYR A N 1
ATOM 1221 C CA . TYR A 1 164 ? -4.694 -6.899 -9.198 1.00 84.31 164 TYR A CA 1
ATOM 1222 C C . TYR A 1 164 ? -4.584 -5.413 -8.860 1.00 84.31 164 TYR A C 1
ATOM 1224 O O . TYR A 1 164 ? -4.691 -5.019 -7.704 1.00 84.31 164 TYR A O 1
ATOM 1232 N N . TYR A 1 165 ? -4.433 -4.569 -9.878 1.00 82.62 165 TYR A N 1
ATOM 1233 C CA . TYR A 1 165 ? -4.377 -3.115 -9.727 1.00 82.62 165 TYR A CA 1
ATOM 1234 C C . TYR A 1 165 ? -5.470 -2.488 -10.592 1.00 82.62 165 TYR A C 1
ATOM 1236 O O . TYR A 1 165 ? -5.520 -2.719 -11.801 1.00 82.62 165 TYR A O 1
ATOM 1244 N N . SER A 1 166 ? -6.352 -1.700 -9.979 1.00 72.31 166 SER A N 1
ATOM 1245 C CA . SER A 1 166 ? -7.489 -1.056 -10.641 1.00 72.31 166 SER A CA 1
ATOM 1246 C C . SER A 1 166 ? -7.550 0.419 -10.285 1.00 72.31 166 SER A C 1
ATOM 1248 O O . SER A 1 166 ? -7.670 0.770 -9.113 1.00 72.31 166 SER A O 1
ATOM 1250 N N . ILE A 1 167 ? -7.524 1.287 -11.302 1.00 63.31 167 ILE A N 1
ATOM 1251 C CA . ILE A 1 167 ? -7.581 2.750 -11.139 1.00 63.31 167 ILE A CA 1
ATOM 1252 C C . ILE A 1 167 ? -6.445 3.223 -10.208 1.00 63.31 167 ILE A C 1
ATOM 1254 O O . ILE A 1 167 ? -6.689 3.753 -9.130 1.00 63.31 167 ILE A O 1
ATOM 1258 N N . VAL A 1 168 ? -5.183 3.008 -10.593 1.00 61.19 168 VAL A N 1
ATOM 1259 C CA . VAL A 1 168 ? -4.024 3.362 -9.752 1.00 61.19 168 VAL A CA 1
ATOM 1260 C C . VAL A 1 168 ? -3.113 4.366 -10.449 1.00 61.19 168 VAL A C 1
ATOM 1262 O O . VAL A 1 168 ? -2.562 4.043 -11.480 1.00 61.19 168 VAL A O 1
ATOM 1265 N N . THR A 1 169 ? -2.887 5.574 -9.929 1.00 64.00 169 THR A N 1
ATOM 1266 C CA . THR A 1 169 ? -1.897 6.490 -10.546 1.00 64.00 169 THR A CA 1
ATOM 1267 C C . THR A 1 169 ? -0.493 6.185 -10.041 1.00 64.00 169 THR A C 1
ATOM 1269 O O . THR A 1 169 ? -0.277 6.308 -8.838 1.00 64.00 169 THR A O 1
ATOM 1272 N N . LEU A 1 170 ? 0.466 5.884 -10.921 1.00 58.53 170 LEU A N 1
ATOM 1273 C CA . LEU A 1 170 ? 1.892 5.895 -10.578 1.00 58.53 170 LEU A CA 1
ATOM 1274 C C . LEU A 1 170 ? 2.584 7.182 -11.062 1.00 58.53 170 LEU A C 1
ATOM 1276 O O . LEU A 1 170 ? 2.005 7.989 -11.785 1.00 58.53 170 LEU A O 1
ATOM 1280 N N . LYS A 1 171 ? 3.805 7.460 -10.628 1.00 63.88 171 LYS A N 1
ATOM 1281 C CA . LYS A 1 171 ? 4.588 8.593 -11.146 1.00 63.88 171 LYS A CA 1
ATOM 1282 C C . LYS A 1 171 ? 6.068 8.201 -11.120 1.00 63.88 171 LYS A C 1
ATOM 1284 O O . LYS A 1 171 ? 6.470 7.628 -10.122 1.00 63.88 171 LYS A O 1
ATOM 1289 N N . GLU A 1 172 ? 6.760 8.502 -12.230 1.00 60.31 172 GLU A N 1
ATOM 1290 C CA . GLU A 1 172 ? 8.214 8.428 -12.532 1.00 60.31 172 GLU A CA 1
ATOM 1291 C C . GLU A 1 172 ? 8.955 7.059 -12.581 1.00 60.31 172 GLU A C 1
ATOM 1293 O O . GLU A 1 172 ? 8.548 6.086 -11.957 1.00 60.31 172 GLU A O 1
ATOM 1298 N N . THR A 1 173 ? 9.974 7.052 -13.467 1.00 47.22 173 THR A N 1
ATOM 1299 C CA . THR A 1 173 ? 10.719 6.019 -14.247 1.00 47.22 173 THR A CA 1
ATOM 1300 C C . THR A 1 173 ? 10.962 4.596 -13.698 1.00 47.22 173 THR A C 1
ATOM 1302 O O . THR A 1 173 ? 11.108 4.373 -12.508 1.00 47.22 173 THR A O 1
ATOM 1305 N N . ASP A 1 174 ? 11.097 3.647 -14.640 1.00 40.88 174 ASP A N 1
ATOM 1306 C CA . ASP A 1 174 ? 11.325 2.195 -14.484 1.00 40.88 174 ASP A CA 1
ATOM 1307 C C . ASP A 1 174 ? 10.185 1.442 -13.777 1.00 40.88 174 ASP A C 1
ATOM 1309 O O . ASP A 1 174 ? 9.985 1.504 -12.565 1.00 40.88 174 ASP A O 1
ATOM 1313 N N . PHE A 1 175 ? 9.369 0.754 -14.579 1.00 48.16 175 PHE A N 1
ATOM 1314 C CA . PHE A 1 175 ? 8.049 0.274 -14.164 1.00 48.16 175 PHE A CA 1
ATOM 1315 C C . PHE A 1 175 ? 7.784 -1.180 -14.538 1.00 48.16 175 PHE A C 1
ATOM 1317 O O . PHE A 1 175 ? 8.589 -1.794 -15.232 1.00 48.16 175 PHE A O 1
ATOM 1324 N N . ILE A 1 176 ? 6.611 -1.687 -14.111 1.00 36.25 176 ILE A N 1
ATOM 1325 C CA . ILE A 1 176 ? 6.002 -2.970 -14.479 1.00 36.25 176 ILE A CA 1
ATOM 1326 C C . ILE A 1 176 ? 4.440 -3.005 -14.498 1.00 36.25 176 ILE A C 1
ATOM 1328 O O . ILE A 1 176 ? 3.899 -3.765 -13.722 1.00 36.25 176 ILE A O 1
ATOM 1332 N N . PHE A 1 177 ? 3.621 -2.270 -15.296 1.00 41.97 177 PHE A N 1
ATOM 1333 C CA . PHE A 1 177 ? 2.159 -2.176 -14.917 1.00 41.97 177 PHE A CA 1
ATOM 1334 C C . PHE A 1 177 ? 0.997 -2.106 -15.920 1.00 41.97 177 PHE A C 1
ATOM 1336 O O . PHE A 1 177 ? 1.089 -1.543 -17.012 1.00 41.97 177 PHE A O 1
ATOM 1343 N N . ARG A 1 178 ? -0.157 -2.627 -15.419 1.00 26.69 178 ARG A N 1
ATOM 1344 C CA . ARG A 1 178 ? -1.540 -2.632 -15.945 1.00 26.69 178 ARG A CA 1
ATOM 1345 C C . ARG A 1 178 ? -2.364 -1.499 -15.342 1.00 26.69 178 ARG A C 1
ATOM 1347 O O . ARG A 1 178 ? -2.499 -1.386 -14.138 1.00 26.69 178 ARG A O 1
ATOM 1354 N N . GLN A 1 179 ? -2.961 -0.731 -16.245 1.00 27.83 179 GLN A N 1
ATOM 1355 C CA . GLN A 1 179 ? -4.110 0.170 -16.124 1.00 27.83 179 GLN A CA 1
ATOM 1356 C C . GLN A 1 179 ? -3.939 1.525 -15.445 1.00 27.83 179 GLN A C 1
ATOM 1358 O O . GLN A 1 179 ? -4.512 1.707 -14.382 1.00 27.83 179 GLN A O 1
ATOM 1363 N N . TRP A 1 180 ? -3.287 2.510 -16.102 1.00 43.97 180 TRP A N 1
ATOM 1364 C CA . TRP A 1 180 ? -3.361 3.933 -15.692 1.00 43.97 180 TRP A CA 1
ATOM 1365 C C . TRP A 1 180 ? -2.539 4.938 -16.536 1.00 43.97 180 TRP A C 1
ATOM 1367 O O . TRP A 1 180 ? -1.650 4.530 -17.283 1.00 43.97 180 TRP A O 1
ATOM 1377 N N . SER A 1 181 ? -2.838 6.243 -16.338 1.00 31.33 181 SER A N 1
ATOM 1378 C CA . SER A 1 181 ? -2.210 7.472 -16.887 1.00 31.33 181 SER A CA 1
ATOM 1379 C C . SER A 1 181 ? -0.805 7.752 -16.367 1.00 31.33 181 SER A C 1
ATOM 1381 O O . SER A 1 181 ? -0.635 8.479 -15.391 1.00 31.33 181 SER A O 1
ATOM 1383 N N . LEU A 1 182 ? 0.189 7.211 -17.067 1.00 38.00 182 LEU A N 1
ATOM 1384 C CA . LEU A 1 182 ? 1.613 7.498 -16.875 1.00 38.00 182 LEU A CA 1
ATOM 1385 C C . LEU A 1 182 ? 1.951 8.982 -17.109 1.00 38.00 182 LEU A C 1
ATOM 1387 O O . LEU A 1 182 ? 1.304 9.653 -17.899 1.00 38.00 182 LEU A O 1
ATOM 1391 N N . ASN A 1 183 ? 2.923 9.550 -16.406 1.00 36.56 183 ASN A N 1
ATOM 1392 C CA . ASN A 1 183 ? 3.507 10.836 -16.782 1.00 36.56 183 ASN A CA 1
ATOM 1393 C C . ASN A 1 183 ? 5.020 10.713 -16.585 1.00 36.56 183 ASN A C 1
ATOM 1395 O O . ASN A 1 183 ? 5.488 10.770 -15.451 1.00 36.56 183 ASN A O 1
ATOM 1399 N N . ILE A 1 184 ? 5.760 10.423 -17.663 1.00 45.06 184 ILE A N 1
ATOM 1400 C CA . ILE A 1 184 ? 7.226 10.323 -17.649 1.00 45.06 184 ILE A CA 1
ATOM 1401 C C . ILE A 1 184 ? 7.806 11.710 -17.943 1.00 45.06 184 ILE A C 1
ATOM 1403 O O . ILE A 1 184 ? 8.071 12.091 -19.086 1.00 45.06 184 ILE A O 1
ATOM 1407 N N . SER A 1 185 ? 8.044 12.497 -16.904 1.00 39.00 185 SER A N 1
ATOM 1408 C CA . SER A 1 185 ? 8.866 13.695 -17.042 1.00 39.00 185 SER A CA 1
ATOM 1409 C C . SER A 1 185 ? 10.346 13.306 -17.027 1.00 39.00 185 SER A C 1
ATOM 1411 O O . SER A 1 185 ? 10.881 13.013 -15.968 1.00 39.00 185 SER A O 1
ATOM 1413 N N . GLY A 1 186 ? 11.022 13.348 -18.184 1.00 40.38 186 GLY A N 1
ATOM 1414 C CA . GLY A 1 186 ? 12.466 13.637 -18.200 1.00 40.38 186 GLY A CA 1
ATOM 1415 C C . GLY A 1 186 ? 13.472 12.599 -18.718 1.00 40.38 186 GLY A C 1
ATOM 1416 O O . GLY A 1 186 ? 14.656 12.846 -18.533 1.00 40.38 186 GLY A O 1
ATOM 1417 N N . GLY A 1 187 ? 13.101 11.512 -19.408 1.00 43.12 187 GLY A N 1
ATOM 1418 C CA . GLY A 1 187 ? 14.121 10.603 -19.972 1.00 43.12 187 GLY A CA 1
ATOM 1419 C C . GLY A 1 187 ? 13.600 9.356 -20.693 1.00 43.12 187 GLY A C 1
ATOM 1420 O O . GLY A 1 187 ? 12.392 9.203 -20.878 1.00 43.12 187 GLY A O 1
ATOM 1421 N N . MET A 1 188 ? 14.540 8.497 -21.108 1.00 42.75 188 MET A N 1
ATOM 1422 C CA . MET A 1 188 ? 14.319 7.149 -21.656 1.00 42.75 188 MET A CA 1
ATOM 1423 C C . MET A 1 188 ? 14.071 6.186 -20.482 1.00 42.75 188 MET A C 1
ATOM 1425 O O . MET A 1 188 ? 14.881 6.161 -19.563 1.00 42.75 188 MET A O 1
ATOM 1429 N N . GLY A 1 189 ? 12.967 5.434 -20.476 1.00 47.56 189 GLY A N 1
ATOM 1430 C CA . GLY A 1 189 ? 12.619 4.531 -19.365 1.00 47.56 189 GLY A CA 1
ATOM 1431 C C . GLY A 1 189 ? 11.790 3.323 -19.808 1.00 47.56 189 GLY A C 1
ATOM 1432 O O . GLY A 1 189 ? 11.159 3.353 -20.870 1.00 47.56 189 GLY A O 1
ATOM 1433 N N . ALA A 1 190 ? 11.795 2.249 -19.017 1.00 49.19 190 ALA A N 1
ATOM 1434 C CA . ALA A 1 190 ? 11.038 1.028 -19.315 1.00 49.19 190 ALA A CA 1
ATOM 1435 C C . ALA A 1 190 ? 9.671 1.013 -18.606 1.00 49.19 190 ALA A C 1
ATOM 1437 O O . ALA A 1 190 ? 9.561 1.388 -17.441 1.00 49.19 190 ALA A O 1
ATOM 1438 N N . ILE A 1 191 ? 8.614 0.570 -19.304 1.00 51.91 191 ILE A N 1
ATOM 1439 C CA . ILE A 1 191 ? 7.260 0.406 -18.721 1.00 51.91 191 ILE A CA 1
ATOM 1440 C C . ILE A 1 191 ? 7.132 -0.924 -17.952 1.00 51.91 191 ILE A C 1
ATOM 1442 O O . ILE A 1 191 ? 6.283 -1.047 -17.070 1.00 51.91 191 ILE A O 1
ATOM 1446 N N . THR A 1 192 ? 7.947 -1.914 -18.321 1.00 53.88 192 THR A N 1
ATOM 1447 C CA . THR A 1 192 ? 8.061 -3.236 -17.692 1.00 53.88 192 THR A CA 1
ATOM 1448 C C . THR A 1 192 ? 9.510 -3.682 -17.625 1.00 53.88 192 THR A C 1
ATOM 1450 O O . THR A 1 192 ? 10.247 -3.485 -18.584 1.00 53.88 192 THR A O 1
ATOM 1453 N N . ALA A 1 193 ? 9.880 -4.346 -16.532 1.00 52.41 193 ALA A N 1
ATOM 1454 C CA . ALA A 1 193 ? 11.134 -5.074 -16.358 1.00 52.41 193 ALA A CA 1
ATOM 1455 C C . ALA A 1 193 ? 10.839 -6.480 -15.804 1.00 52.41 193 ALA A C 1
ATOM 1457 O O . ALA A 1 193 ? 11.234 -6.841 -14.699 1.00 52.41 193 ALA A O 1
ATOM 1458 N N . GLN A 1 194 ? 10.060 -7.272 -16.550 1.00 54.41 194 GLN A N 1
ATOM 1459 C CA . GLN A 1 194 ? 9.705 -8.628 -16.125 1.00 54.41 194 GLN A CA 1
ATOM 1460 C C . GLN A 1 194 ? 10.953 -9.523 -16.086 1.00 54.41 194 GLN A C 1
ATOM 1462 O O . GLN A 1 194 ? 11.701 -9.588 -17.063 1.00 54.41 194 GLN A O 1
ATOM 1467 N N . ARG A 1 195 ? 11.118 -10.266 -14.985 1.00 57.06 195 ARG A N 1
ATOM 1468 C CA . ARG A 1 195 ? 12.195 -11.242 -14.778 1.00 57.06 195 ARG A CA 1
ATOM 1469 C C . ARG A 1 195 ? 11.663 -12.680 -14.713 1.00 57.06 195 ARG A C 1
ATOM 1471 O O . ARG A 1 195 ? 11.852 -13.379 -13.721 1.00 57.06 195 ARG A O 1
ATOM 1478 N N . ARG A 1 196 ? 10.981 -13.119 -15.772 1.00 55.00 196 ARG A N 1
ATOM 1479 C CA . ARG A 1 196 ? 10.632 -14.536 -15.954 1.00 55.00 196 ARG A CA 1
ATOM 1480 C C . ARG A 1 196 ? 11.887 -15.319 -16.323 1.00 55.00 196 ARG A C 1
ATOM 1482 O O . ARG A 1 196 ? 12.624 -14.887 -17.206 1.00 55.00 196 ARG A O 1
ATOM 1489 N N . GLN A 1 197 ? 12.135 -16.438 -15.648 1.00 46.34 197 GLN A N 1
ATOM 1490 C CA . GLN A 1 197 ? 13.374 -17.208 -15.831 1.00 46.34 197 GLN A CA 1
ATOM 1491 C C . GLN A 1 197 ? 13.182 -18.440 -16.719 1.00 46.34 197 GLN A C 1
ATOM 1493 O O . GLN A 1 197 ? 14.154 -18.931 -17.292 1.00 46.34 197 GLN A O 1
ATOM 1498 N N . ARG A 1 198 ? 11.946 -18.947 -16.848 1.00 45.31 198 ARG A N 1
ATOM 1499 C CA . ARG A 1 198 ? 11.642 -20.178 -17.597 1.00 45.31 198 ARG A CA 1
ATOM 1500 C C . ARG A 1 198 ? 10.372 -20.068 -18.439 1.00 45.31 198 ARG A C 1
ATOM 1502 O O . ARG A 1 198 ? 9.404 -19.418 -18.042 1.00 45.31 198 ARG A O 1
ATOM 1509 N N . ALA A 1 199 ? 10.349 -20.735 -19.593 1.00 55.84 199 ALA A N 1
ATOM 1510 C CA . ALA A 1 199 ? 9.221 -20.722 -20.534 1.00 55.84 199 ALA A CA 1
ATOM 1511 C C . ALA A 1 199 ? 7.982 -21.489 -20.028 1.00 55.84 199 ALA A C 1
ATOM 1513 O O . ALA A 1 199 ? 6.905 -21.377 -20.613 1.00 55.84 199 ALA A O 1
ATOM 1514 N N . GLU A 1 200 ? 8.102 -22.205 -18.914 1.00 51.00 200 GLU A N 1
ATOM 1515 C CA . GLU A 1 200 ? 7.017 -22.937 -18.255 1.00 51.00 200 GLU A CA 1
ATOM 1516 C C . GLU A 1 200 ? 6.351 -22.114 -17.138 1.00 51.00 200 GLU A C 1
ATOM 1518 O O . GLU A 1 200 ? 5.273 -22.465 -16.670 1.00 51.00 200 GLU A O 1
ATOM 1523 N N . GLU A 1 201 ? 6.959 -21.001 -16.708 1.00 49.44 201 GLU A N 1
ATOM 1524 C CA . GLU A 1 201 ? 6.381 -20.130 -15.677 1.00 49.44 201 GLU A CA 1
ATOM 1525 C C . GLU A 1 201 ? 5.147 -19.396 -16.216 1.00 49.44 201 GLU A C 1
ATOM 1527 O O . GLU A 1 201 ? 5.268 -18.542 -17.088 1.00 49.44 201 GLU A O 1
ATOM 1532 N N . GLU A 1 202 ? 3.958 -19.644 -15.670 1.00 64.81 202 GLU A N 1
ATOM 1533 C CA . GLU A 1 202 ? 2.746 -18.877 -16.008 1.00 64.81 202 GLU A CA 1
ATOM 1534 C C . GLU A 1 202 ? 2.726 -17.491 -15.329 1.00 64.81 202 GLU A C 1
ATOM 1536 O O . GLU A 1 202 ? 1.734 -17.066 -14.739 1.00 64.81 202 GLU A O 1
ATOM 1541 N N . THR A 1 203 ? 3.850 -16.774 -15.388 1.00 61.09 203 THR A N 1
ATOM 1542 C CA . THR A 1 203 ? 4.018 -15.427 -14.841 1.00 61.09 203 THR A CA 1
ATOM 1543 C C . THR A 1 203 ? 4.083 -14.403 -15.965 1.00 61.09 203 THR A C 1
ATOM 1545 O O . THR A 1 203 ? 4.623 -14.636 -17.051 1.00 61.09 203 THR A O 1
ATOM 1548 N N . GLY A 1 204 ? 3.537 -13.222 -15.710 1.00 59.38 204 GLY A N 1
ATOM 1549 C CA . GLY A 1 204 ? 3.573 -12.138 -16.674 1.00 59.38 204 GLY A CA 1
ATOM 1550 C C . GLY A 1 204 ? 2.640 -11.007 -16.301 1.00 59.38 204 GLY A C 1
ATOM 1551 O O . GLY A 1 204 ? 1.755 -11.141 -15.460 1.00 59.38 204 GLY A O 1
ATOM 1552 N N . PHE A 1 205 ? 2.827 -9.885 -16.981 1.00 63.50 205 PHE A N 1
ATOM 1553 C CA . PHE A 1 205 ? 1.973 -8.722 -16.835 1.00 63.50 205 PHE A CA 1
ATOM 1554 C C . PHE A 1 205 ? 1.057 -8.658 -18.038 1.00 63.50 205 PHE A C 1
ATOM 1556 O O . PHE A 1 205 ? 1.493 -8.537 -19.179 1.00 63.50 205 PHE A O 1
ATOM 1563 N N . THR A 1 206 ? -0.240 -8.750 -17.802 1.00 63.59 206 THR A N 1
ATOM 1564 C CA . THR A 1 206 ? -1.211 -8.461 -18.857 1.00 63.59 206 THR A CA 1
ATOM 1565 C C . THR A 1 206 ? -1.555 -6.978 -18.769 1.00 63.59 206 THR A C 1
ATOM 1567 O O . THR A 1 206 ? -1.583 -6.473 -17.656 1.00 63.59 206 THR A O 1
ATOM 1570 N N . PHE A 1 207 ? -1.956 -6.284 -19.860 1.00 62.81 207 PHE A N 1
ATOM 1571 C CA . PHE A 1 207 ? -2.489 -4.886 -19.862 1.00 62.81 207 PHE A CA 1
ATOM 1572 C C . PHE A 1 207 ? -3.881 -4.760 -20.548 1.00 62.81 207 PHE A C 1
ATOM 1574 O O . PHE A 1 207 ? -4.017 -5.221 -21.671 1.00 62.81 207 PHE A O 1
ATOM 1581 N N . VAL A 1 208 ? -4.949 -4.281 -19.876 1.00 59.44 208 VAL A N 1
ATOM 1582 C CA . VAL A 1 208 ? -6.337 -4.142 -20.410 1.00 59.44 208 VAL A CA 1
ATOM 1583 C C . VAL A 1 208 ? -6.883 -2.793 -19.986 1.00 59.44 208 VAL A C 1
ATOM 1585 O O . VAL A 1 208 ? -6.798 -2.427 -18.815 1.00 59.44 208 VAL A O 1
ATOM 1588 N N . ASN A 1 209 ? -7.447 -2.065 -20.950 1.00 61.47 209 ASN A N 1
ATOM 1589 C CA . ASN A 1 209 ? -8.106 -0.770 -20.760 1.00 61.47 209 ASN A CA 1
ATOM 1590 C C . ASN A 1 209 ? -7.232 0.259 -20.023 1.00 61.47 209 ASN A C 1
ATOM 1592 O O . ASN A 1 209 ? -7.715 1.030 -19.197 1.00 61.47 209 ASN A O 1
ATOM 1596 N N . CYS A 1 210 ? -5.925 0.234 -20.296 1.00 57.31 210 CYS A N 1
ATOM 1597 C CA . CYS A 1 210 ? -4.915 1.092 -19.685 1.00 57.31 210 CYS A CA 1
ATOM 1598 C C . CYS A 1 210 ? -4.683 2.342 -20.536 1.00 57.31 210 CYS A C 1
ATOM 1600 O O . CYS A 1 210 ? -4.598 2.236 -21.757 1.00 57.31 210 CYS A O 1
ATOM 1602 N N . LYS A 1 211 ? -4.504 3.511 -19.913 1.00 59.78 211 LYS A N 1
ATOM 1603 C CA . LYS A 1 211 ? -4.156 4.751 -20.624 1.00 59.78 211 LYS A CA 1
ATOM 1604 C C . LYS A 1 211 ? -2.732 5.167 -20.289 1.00 59.78 211 LYS A C 1
ATOM 1606 O O . LYS A 1 211 ? -2.576 5.869 -19.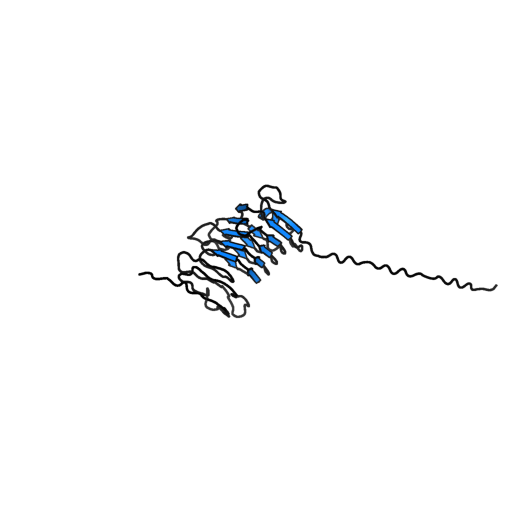323 1.00 59.78 211 LYS A O 1
ATOM 1611 N N . ILE A 1 212 ? -1.713 4.845 -21.071 1.00 58.03 212 ILE A N 1
ATOM 1612 C CA . ILE A 1 212 ? -0.333 5.283 -20.775 1.00 58.03 212 ILE A CA 1
ATOM 1613 C C . ILE A 1 212 ? -0.126 6.720 -21.300 1.00 58.03 212 ILE A C 1
ATOM 1615 O O . ILE A 1 212 ? -0.447 6.992 -22.455 1.00 58.03 212 ILE A O 1
ATOM 1619 N N . THR A 1 213 ? 0.378 7.656 -20.486 1.00 55.75 213 THR A N 1
ATOM 1620 C CA . THR A 1 213 ? 0.620 9.061 -20.889 1.00 55.75 213 THR A CA 1
ATOM 1621 C C . THR A 1 213 ? 2.049 9.539 -20.569 1.00 55.75 213 THR A C 1
ATOM 1623 O O . THR A 1 213 ? 2.840 8.819 -19.965 1.00 55.75 213 THR A O 1
ATOM 1626 N N . GLY A 1 214 ? 2.409 10.742 -21.033 1.00 49.16 214 GLY A N 1
ATOM 1627 C CA . GLY A 1 214 ? 3.677 11.416 -20.723 1.00 49.16 214 GLY A CA 1
ATOM 1628 C C . GLY A 1 214 ? 4.946 10.662 -21.110 1.00 49.16 214 GLY A C 1
ATOM 1629 O O . GLY A 1 214 ? 5.972 10.903 -20.511 1.00 49.16 214 GLY A O 1
ATOM 1630 N N . VAL A 1 215 ? 4.901 9.756 -22.084 1.00 47.94 215 VAL A N 1
ATOM 1631 C CA . VAL A 1 215 ? 6.081 9.041 -22.587 1.00 47.94 215 VAL A CA 1
ATOM 1632 C C . VAL A 1 215 ? 6.780 9.892 -23.655 1.00 47.94 215 VAL A C 1
ATOM 1634 O O . VAL A 1 215 ? 6.143 10.224 -24.654 1.00 47.94 215 VAL A O 1
ATOM 1637 N N . LYS A 1 216 ? 8.072 10.226 -23.485 1.00 40.88 216 LYS A N 1
ATOM 1638 C CA . LYS A 1 216 ? 8.910 10.790 -24.571 1.00 40.88 216 LYS A CA 1
ATOM 1639 C C . LYS A 1 216 ? 9.518 9.677 -25.435 1.00 40.88 216 LYS A C 1
ATOM 1641 O O . LYS A 1 216 ? 9.335 9.675 -26.647 1.00 40.88 216 LYS A O 1
ATOM 1646 N N . SER A 1 217 ? 10.156 8.698 -24.798 1.00 39.19 217 SER A N 1
ATOM 1647 C CA . SER A 1 217 ? 10.564 7.413 -25.373 1.00 39.19 217 SER A CA 1
ATOM 1648 C C . SER A 1 217 ? 10.442 6.343 -24.284 1.00 39.19 217 SER A C 1
ATOM 1650 O O . SER A 1 217 ? 11.002 6.487 -23.200 1.00 39.19 217 SER A O 1
ATOM 1652 N N . ALA A 1 218 ? 9.669 5.287 -24.534 1.00 41.09 218 ALA A N 1
ATOM 1653 C CA . ALA A 1 218 ? 9.632 4.125 -23.652 1.00 41.09 218 ALA A CA 1
ATOM 1654 C C . ALA A 1 218 ? 9.629 2.848 -24.473 1.00 41.09 218 ALA A C 1
ATOM 1656 O O . ALA A 1 218 ? 8.984 2.769 -25.522 1.00 41.09 218 ALA A O 1
ATOM 1657 N N . VAL A 1 219 ? 10.345 1.853 -23.966 1.00 40.69 219 VAL A N 1
ATOM 1658 C CA . VAL A 1 219 ? 10.380 0.511 -24.535 1.00 40.69 219 VAL A CA 1
ATOM 1659 C C . VAL A 1 219 ? 9.442 -0.367 -23.708 1.00 40.69 219 VAL A C 1
ATOM 1661 O O . VAL A 1 219 ? 9.457 -0.333 -22.475 1.00 40.69 219 VAL A O 1
ATOM 1664 N N . LEU A 1 220 ? 8.615 -1.161 -24.390 1.00 46.38 220 LEU A N 1
ATOM 1665 C CA . LEU A 1 220 ? 7.928 -2.315 -23.805 1.00 46.38 220 LEU A CA 1
ATOM 1666 C C . LEU A 1 220 ? 8.964 -3.446 -23.727 1.00 46.38 220 LEU A C 1
ATOM 1668 O O . LEU A 1 220 ? 8.966 -4.358 -24.546 1.00 46.38 220 LEU A O 1
ATOM 1672 N N . GLY A 1 221 ? 9.963 -3.264 -22.867 1.00 44.22 221 GLY A N 1
ATOM 1673 C CA . GLY A 1 221 ? 11.149 -4.112 -22.831 1.00 44.22 221 GLY A CA 1
ATOM 1674 C C . GLY A 1 221 ? 10.958 -5.326 -21.925 1.00 44.22 221 GLY A C 1
ATOM 1675 O O . GLY A 1 221 ? 10.230 -5.240 -20.931 1.00 44.22 221 GLY A O 1
ATOM 1676 N N . PRO A 1 222 ? 11.617 -6.452 -22.228 1.00 42.66 222 PRO A N 1
ATOM 1677 C CA . PRO A 1 222 ? 11.946 -7.442 -21.224 1.00 42.66 222 PRO A CA 1
ATOM 1678 C C . PRO A 1 222 ? 13.290 -7.103 -20.565 1.00 42.66 222 PRO A C 1
ATOM 1680 O O . PRO A 1 222 ? 14.115 -6.395 -21.142 1.00 42.66 222 PRO A O 1
ATOM 1683 N N . TRP A 1 223 ? 13.512 -7.628 -19.361 1.00 38.78 223 TRP A N 1
ATOM 1684 C CA . TRP A 1 223 ? 14.808 -7.542 -18.685 1.00 38.78 223 TRP A CA 1
ATOM 1685 C C . TRP A 1 223 ? 15.821 -8.553 -19.276 1.00 38.78 223 TRP A C 1
ATOM 1687 O O . TRP A 1 223 ? 17.007 -8.252 -19.302 1.00 38.78 223 TRP A O 1
ATOM 1697 N N . GLU A 1 224 ? 15.368 -9.699 -19.830 1.00 33.38 224 GLU A N 1
ATOM 1698 C CA . GLU A 1 224 ? 16.192 -10.725 -20.520 1.00 33.38 224 GLU A CA 1
ATOM 1699 C C . GLU A 1 224 ? 15.428 -11.514 -21.630 1.00 33.38 224 GLU A C 1
ATOM 1701 O O . GLU A 1 224 ? 14.238 -11.303 -21.867 1.00 33.38 224 GLU A O 1
ATOM 1706 N N . VAL A 1 225 ? 16.130 -12.427 -22.328 1.00 31.23 225 VAL A N 1
ATOM 1707 C CA . VAL A 1 225 ? 15.818 -13.065 -23.637 1.00 31.23 225 VAL A CA 1
ATOM 1708 C C . VAL A 1 225 ? 14.544 -13.944 -23.678 1.00 31.23 225 VAL A C 1
ATOM 1710 O O . VAL A 1 225 ? 14.066 -14.272 -24.762 1.00 31.23 225 VAL A O 1
ATOM 1713 N N . PHE A 1 226 ? 13.925 -14.281 -22.541 1.00 35.44 226 PHE A N 1
ATOM 1714 C CA . PHE A 1 226 ? 12.737 -15.154 -22.478 1.00 35.44 226 PHE A CA 1
ATOM 1715 C C . PHE A 1 226 ? 11.477 -14.424 -21.992 1.00 35.44 226 PHE A C 1
ATOM 1717 O O . PHE A 1 226 ? 10.894 -14.744 -20.957 1.00 35.44 226 PHE A O 1
ATOM 1724 N N . SER A 1 227 ? 11.003 -13.457 -22.778 1.00 34.66 227 SER A N 1
ATOM 1725 C CA . SER A 1 227 ? 9.683 -12.841 -22.580 1.00 34.66 227 SER A CA 1
ATOM 1726 C C . SER A 1 227 ? 8.596 -13.606 -23.337 1.00 34.66 227 SER A C 1
ATOM 1728 O O . SER A 1 227 ? 8.183 -13.255 -24.440 1.00 34.66 227 SER A O 1
ATOM 1730 N N . GLY A 1 228 ? 8.127 -14.707 -22.751 1.00 31.45 228 GLY A N 1
ATOM 1731 C CA . GLY A 1 228 ? 7.016 -15.478 -23.309 1.00 31.45 228 GLY A CA 1
ATOM 1732 C C . GLY A 1 228 ? 5.666 -14.767 -23.143 1.00 31.45 228 GLY A C 1
ATOM 1733 O O . GLY A 1 228 ? 5.244 -14.504 -22.020 1.00 31.45 228 GLY A O 1
ATOM 1734 N N . GLY A 1 229 ? 4.964 -14.534 -24.260 1.00 31.12 229 GLY A N 1
ATOM 1735 C CA . GLY A 1 229 ? 3.512 -14.306 -24.303 1.00 31.12 229 GLY A CA 1
ATOM 1736 C C . GLY A 1 229 ? 3.020 -12.868 -24.103 1.00 31.12 229 GLY A C 1
ATOM 1737 O O . GLY A 1 229 ? 2.200 -12.609 -23.227 1.00 31.12 229 GLY A O 1
ATOM 1738 N N . PHE A 1 230 ? 3.445 -11.928 -24.948 1.00 37.09 230 PHE A N 1
ATOM 1739 C CA . PHE A 1 230 ? 2.875 -10.577 -24.978 1.00 37.09 230 PHE A CA 1
ATOM 1740 C C . PHE A 1 230 ? 1.488 -10.579 -25.655 1.00 37.09 230 PHE A C 1
ATOM 1742 O O . PHE A 1 230 ? 1.376 -10.743 -26.869 1.00 37.09 230 PHE A O 1
ATOM 1749 N N . ARG A 1 231 ? 0.408 -10.375 -24.889 1.00 31.28 231 ARG A N 1
ATOM 1750 C CA . ARG A 1 231 ? -0.913 -9.993 -25.426 1.00 31.28 231 ARG A CA 1
ATOM 1751 C C . ARG A 1 231 ? -1.316 -8.638 -24.854 1.00 31.28 231 ARG A C 1
ATOM 1753 O O . ARG A 1 231 ? -1.789 -8.546 -23.722 1.00 31.28 231 ARG A O 1
ATOM 1760 N N . ALA A 1 232 ? -1.144 -7.587 -25.650 1.00 34.75 232 ALA A N 1
ATOM 1761 C CA . ALA A 1 232 ? -1.613 -6.246 -25.329 1.00 34.75 232 ALA A CA 1
ATOM 1762 C C . ALA A 1 232 ? -2.652 -5.790 -26.360 1.00 34.75 232 ALA A C 1
ATOM 1764 O O . ALA A 1 232 ? -2.339 -5.633 -27.535 1.00 34.75 232 ALA A O 1
ATOM 1765 N N . ASN A 1 233 ? -3.874 -5.513 -25.904 1.00 29.38 233 ASN A N 1
ATOM 1766 C CA . ASN A 1 233 ? -4.791 -4.631 -26.625 1.00 29.38 233 ASN A CA 1
ATOM 1767 C C . ASN A 1 233 ? -4.443 -3.198 -26.204 1.00 29.38 233 ASN A C 1
ATOM 1769 O O . ASN A 1 233 ? -4.994 -2.668 -25.238 1.00 29.38 233 ASN A O 1
ATOM 1773 N N . LEU A 1 234 ? -3.439 -2.616 -26.860 1.00 34.78 234 LEU A N 1
ATOM 1774 C CA . LEU A 1 234 ? -2.912 -1.291 -26.540 1.00 34.78 234 LEU A CA 1
ATOM 1775 C C . LEU A 1 234 ? -3.545 -0.239 -27.459 1.00 34.78 234 LEU A C 1
ATOM 1777 O O . LEU A 1 234 ? -3.357 -0.279 -28.671 1.00 34.78 234 LEU A O 1
ATOM 1781 N N . HIS A 1 235 ? -4.248 0.740 -26.890 1.00 33.12 235 HIS A N 1
ATOM 1782 C CA . HIS A 1 235 ? -4.665 1.935 -27.624 1.00 33.12 235 HIS A CA 1
ATOM 1783 C C . HIS A 1 235 ? -3.660 3.062 -27.344 1.00 33.12 235 HIS A C 1
ATOM 1785 O O . HIS A 1 235 ? -3.735 3.738 -26.317 1.00 33.12 235 HIS A O 1
ATOM 1791 N N . VAL A 1 236 ? -2.681 3.246 -28.236 1.00 36.22 236 VAL A N 1
ATOM 1792 C CA . VAL A 1 236 ? -1.698 4.339 -28.147 1.00 36.22 236 VAL A CA 1
ATOM 1793 C C . VAL A 1 236 ? -2.264 5.573 -28.838 1.00 36.22 236 VAL A C 1
ATOM 1795 O O . VAL A 1 236 ? -2.341 5.617 -30.063 1.00 36.22 236 VAL A O 1
ATOM 1798 N N . LYS A 1 237 ? -2.616 6.613 -28.077 1.00 29.86 237 LYS A N 1
ATOM 1799 C CA . LYS A 1 237 ? -2.882 7.936 -28.658 1.00 29.86 237 LYS A CA 1
ATOM 1800 C C . LYS A 1 237 ? -1.577 8.733 -28.634 1.00 29.86 237 LYS A C 1
ATOM 1802 O O . LYS A 1 237 ? -1.132 9.140 -27.563 1.00 29.86 237 LYS A O 1
ATOM 1807 N N . ARG A 1 238 ? -0.936 8.917 -29.797 1.00 28.33 238 ARG A N 1
ATOM 1808 C CA . ARG A 1 238 ? 0.227 9.813 -29.928 1.00 28.33 238 ARG A CA 1
ATOM 1809 C C . ARG A 1 238 ? -0.210 11.229 -29.551 1.00 28.33 238 ARG A C 1
ATOM 1811 O O . ARG A 1 238 ? -1.222 11.712 -30.055 1.00 28.33 238 ARG A O 1
ATOM 1818 N N . GLY A 1 239 ? 0.539 11.881 -28.663 1.00 29.31 239 GLY A N 1
ATOM 1819 C CA . GLY A 1 239 ? 0.392 13.314 -28.445 1.00 29.31 239 GLY A CA 1
ATOM 1820 C C . GLY A 1 239 ? 0.767 14.031 -29.736 1.00 29.31 239 GLY A C 1
ATOM 1821 O O . GLY A 1 239 ? 1.898 13.915 -30.197 1.00 29.31 239 GLY A O 1
ATOM 1822 N N . THR A 1 240 ? -0.187 14.720 -30.351 1.00 26.38 240 THR A N 1
ATOM 1823 C CA . THR A 1 240 ? 0.098 15.652 -31.437 1.00 26.38 240 THR A CA 1
ATOM 1824 C C . THR A 1 240 ? 0.906 16.802 -30.851 1.00 26.38 240 THR A C 1
ATOM 1826 O O . THR A 1 240 ? 0.375 17.585 -30.064 1.00 26.38 240 THR A O 1
ATOM 1829 N N . SER A 1 241 ? 2.182 16.912 -31.218 1.00 29.16 241 SER A N 1
ATOM 1830 C CA . SER A 1 241 ? 2.873 18.194 -31.147 1.00 29.16 241 SER A CA 1
ATOM 1831 C C . SER A 1 241 ? 2.173 19.117 -32.140 1.00 29.16 241 SER A C 1
ATOM 1833 O O . SER A 1 241 ? 2.323 18.951 -33.351 1.00 29.16 241 SER A O 1
ATOM 1835 N N . SER A 1 242 ? 1.365 20.054 -31.651 1.00 29.77 242 SER A N 1
ATOM 1836 C CA . SER A 1 242 ? 0.987 21.209 -32.453 1.00 29.77 242 SER A CA 1
ATOM 1837 C C . SER A 1 242 ? 2.256 22.031 -32.659 1.00 29.77 242 SER A C 1
ATOM 1839 O O . SER A 1 242 ? 2.664 22.783 -31.776 1.00 29.77 242 SER A O 1
ATOM 1841 N N . GLY A 1 243 ? 2.914 21.831 -33.800 1.00 27.33 243 GLY A N 1
ATOM 1842 C CA . GLY A 1 243 ? 3.784 22.857 -34.346 1.00 27.33 243 GLY A CA 1
ATOM 1843 C C . GLY A 1 243 ? 2.917 24.076 -34.635 1.00 27.33 243 GLY A C 1
ATOM 1844 O O . GLY A 1 243 ? 1.968 23.988 -35.411 1.00 27.33 243 GLY A O 1
ATOM 1845 N N . MET A 1 244 ? 3.206 25.182 -33.965 1.00 29.20 244 MET A N 1
ATOM 1846 C CA . MET A 1 244 ? 2.893 26.510 -34.473 1.00 29.20 244 MET A CA 1
ATOM 1847 C C . MET A 1 244 ? 4.234 27.093 -34.902 1.00 29.20 244 MET A C 1
ATOM 1849 O O . MET A 1 244 ? 5.193 27.040 -34.128 1.00 29.20 244 MET A O 1
ATOM 1853 N N . GLY A 1 245 ? 4.302 27.468 -36.180 1.00 33.25 245 GLY A N 1
ATOM 1854 C CA . GLY A 1 245 ? 5.453 28.133 -36.781 1.00 33.25 245 GLY A CA 1
ATOM 1855 C C . GLY A 1 245 ? 5.536 29.606 -36.428 1.00 33.25 245 GLY A C 1
ATOM 1856 O O . GLY A 1 245 ? 4.837 30.037 -35.483 1.00 33.25 245 GLY A O 1
#

Radius of gyration: 26.92 Å; chains: 1; bounding box: 76×92×75 Å

Sequence (245 aa):
MVLGCGIIISVILLASVLAAGGGADSSTAILIEVNQSGNGDYRKIQDAIDAVPSNNSDHIFILVKPGVYKEKIVVPADKPFITLSGTKANKTIITWSDSGEIFESPTFSVLASDFMARYLTIQNNYGAGAKAVALRVSGDRAAFMNCRILSHQDTLLDDKGRHYYSIVTLKETDFIFRQWSLNISGGMGAITAQRRQRAEEETGFTFVNCKITGVKSAVLGPWEVFSGGFRANLHVKRGTSSGMG

Organism: Sesamum radiatum (NCBI:txid300843)

pLDDT: mean 72.44, std 25.34, range [26.38, 98.81]

InterPro domains:
  IPR000070 Pectinesterase, catalytic [PF01095] (33-217)
  IPR011050 Pectin lyase fold/virulence factor [SSF51126] (28-215)
  IPR012334 Pectin lyase fold [G3DSA:2.160.20.10] (27-228)